Protein AF-A0A2N1MQT7-F1 (afdb_monomer_lite)

pLDDT: mean 73.22, std 22.76, range [28.62, 97.62]

Secondary structure (DSSP, 8-state):
--------TT----S--PPPPGGG-SS---PPP----------------------------------TTTTS-GGGGGG--SSPP-SS-GGGPPPHHHHHHHTPPPPPTTSHHHHHHHHHHHHHHHHHHHHHHHHHHHHHHHTS-HHHHHHHHHHHHHHHHHHHHHHHHHHHHHHHHHH---------------------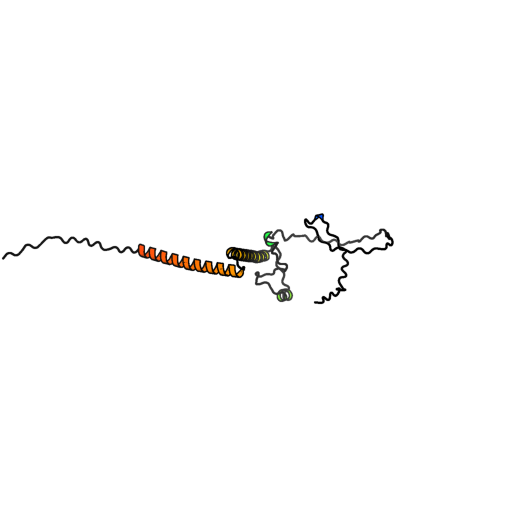-

Structure (mmCIF, N/CA/C/O backbone):
data_AF-A0A2N1MQT7-F1
#
_entry.id   AF-A0A2N1MQT7-F1
#
loop_
_atom_site.group_PDB
_atom_site.id
_atom_site.type_symbol
_atom_site.label_atom_id
_atom_site.label_alt_id
_atom_site.label_comp_id
_atom_site.label_asym_id
_atom_site.label_entity_id
_atom_site.label_seq_id
_atom_site.pdbx_PDB_ins_code
_atom_site.Cartn_x
_atom_site.Cartn_y
_atom_site.Cartn_z
_atom_site.occupancy
_atom_site.B_iso_or_equiv
_atom_site.auth_seq_id
_atom_site.auth_comp_id
_atom_site.auth_asym_id
_atom_site.auth_atom_id
_atom_site.pdbx_PDB_model_num
ATOM 1 N N . ASN A 1 1 ? 43.301 2.356 30.813 1.00 46.00 1 ASN A N 1
ATOM 2 C CA . ASN A 1 1 ? 42.698 2.349 29.460 1.00 46.00 1 ASN A CA 1
ATOM 3 C C . ASN A 1 1 ? 43.605 3.092 28.489 1.00 46.00 1 ASN A C 1
ATOM 5 O O . ASN A 1 1 ? 43.486 4.301 28.357 1.00 46.00 1 ASN A O 1
ATOM 9 N N . GLN A 1 2 ? 44.570 2.394 27.883 1.00 44.47 2 GLN A N 1
ATOM 10 C CA . GLN A 1 2 ? 45.452 2.957 26.850 1.00 44.47 2 GLN A CA 1
ATOM 11 C C . GLN A 1 2 ? 44.746 2.878 25.491 1.00 44.47 2 GLN A C 1
ATOM 13 O O . GLN A 1 2 ? 44.338 1.797 25.076 1.00 44.47 2 GLN A O 1
ATOM 18 N N . GLN A 1 3 ? 44.578 4.020 24.822 1.00 53.75 3 GLN A N 1
ATOM 19 C CA . GLN A 1 3 ? 44.085 4.084 23.446 1.00 53.75 3 GLN A CA 1
ATOM 20 C C . GLN A 1 3 ? 45.274 4.057 22.484 1.00 53.75 3 GLN A C 1
ATOM 22 O O . GLN A 1 3 ? 46.192 4.867 22.601 1.00 53.75 3 GLN A O 1
ATOM 27 N N . PHE A 1 4 ? 45.243 3.134 21.526 1.00 43.34 4 PHE A N 1
ATOM 28 C CA . PHE A 1 4 ? 46.186 3.089 20.414 1.00 43.34 4 PHE A CA 1
ATOM 29 C C . PHE A 1 4 ? 45.520 3.696 19.179 1.00 43.34 4 PHE A C 1
ATOM 31 O O . PHE A 1 4 ? 44.646 3.080 18.575 1.00 43.34 4 PHE A O 1
ATOM 38 N N . THR A 1 5 ? 45.941 4.900 18.794 1.00 57.84 5 THR A N 1
ATOM 39 C CA . THR A 1 5 ? 45.496 5.552 17.556 1.00 57.84 5 THR A CA 1
ATOM 40 C C . THR A 1 5 ? 46.562 5.339 16.492 1.00 57.84 5 THR A C 1
ATOM 42 O O . THR A 1 5 ? 47.605 5.994 16.506 1.00 57.84 5 THR A O 1
ATOM 45 N N . THR A 1 6 ? 46.342 4.401 15.574 1.00 58.66 6 THR A N 1
ATOM 46 C CA . THR A 1 6 ? 47.235 4.221 14.427 1.00 58.66 6 THR A CA 1
ATOM 47 C C . THR A 1 6 ? 46.818 5.154 13.284 1.00 58.66 6 THR A C 1
ATOM 49 O O . THR A 1 6 ? 45.635 5.251 12.955 1.00 58.66 6 THR A O 1
ATOM 52 N N . PRO A 1 7 ? 47.762 5.871 12.648 1.00 55.47 7 PRO A N 1
ATOM 53 C CA . PRO A 1 7 ? 47.446 6.726 11.514 1.00 55.47 7 PRO A CA 1
ATOM 54 C C . PRO A 1 7 ? 47.190 5.878 10.261 1.00 55.47 7 PRO A C 1
ATOM 56 O O . PRO A 1 7 ? 48.040 5.096 9.829 1.00 55.47 7 PRO A O 1
ATOM 59 N N . ILE A 1 8 ? 46.018 6.056 9.650 1.00 57.19 8 ILE A N 1
ATOM 60 C CA . ILE A 1 8 ? 45.632 5.419 8.386 1.00 57.19 8 ILE A CA 1
ATOM 61 C C . ILE A 1 8 ? 46.490 6.013 7.258 1.00 57.19 8 ILE A C 1
ATOM 63 O O . ILE A 1 8 ? 46.271 7.133 6.801 1.00 57.19 8 ILE A O 1
ATOM 67 N N . LYS A 1 9 ? 47.497 5.260 6.799 1.00 62.19 9 LYS A N 1
ATOM 68 C CA . LYS A 1 9 ? 48.526 5.724 5.844 1.00 62.19 9 LYS A CA 1
ATOM 69 C C . LYS A 1 9 ? 48.077 5.851 4.374 1.00 62.19 9 LYS A C 1
ATOM 71 O O . LYS A 1 9 ? 48.925 6.062 3.514 1.00 62.19 9 LYS A O 1
ATOM 76 N N . HIS A 1 10 ? 46.790 5.716 4.048 1.00 58.41 10 HIS A N 1
ATOM 77 C CA . HIS A 1 10 ? 46.350 5.549 2.650 1.00 58.41 10 HIS A CA 1
ATOM 78 C C . HIS A 1 10 ? 45.209 6.461 2.169 1.00 58.41 10 HIS A C 1
ATOM 80 O O . HIS A 1 10 ? 44.768 6.321 1.032 1.00 58.41 10 HIS A O 1
ATOM 86 N N . LEU A 1 11 ? 44.803 7.484 2.926 1.00 56.03 11 LEU A N 1
ATOM 87 C CA . LEU A 1 11 ? 43.912 8.528 2.398 1.00 56.03 11 LEU A CA 1
ATOM 88 C C . LEU A 1 11 ? 44.718 9.672 1.765 1.00 56.03 11 LEU A C 1
ATOM 90 O O . LEU A 1 11 ? 44.794 10.780 2.288 1.00 56.03 11 LEU A O 1
ATOM 94 N N . ARG A 1 12 ? 45.326 9.422 0.599 1.00 55.69 12 ARG A N 1
ATOM 95 C CA . ARG A 1 12 ? 45.817 10.503 -0.275 1.00 55.69 12 ARG A CA 1
ATOM 96 C C . ARG A 1 12 ? 44.663 11.027 -1.129 1.00 55.69 12 ARG A C 1
ATOM 98 O O . ARG A 1 12 ? 44.599 10.775 -2.329 1.00 55.69 12 ARG A O 1
ATOM 105 N N . TYR A 1 13 ? 43.744 11.766 -0.515 1.00 54.59 13 TYR A N 1
ATOM 106 C CA . TYR A 1 13 ? 42.728 12.492 -1.272 1.00 54.59 13 TYR A CA 1
ATOM 107 C C . TYR A 1 13 ? 43.366 13.759 -1.863 1.00 54.59 13 TYR A C 1
ATOM 109 O O . TYR A 1 13 ? 43.724 14.682 -1.140 1.00 54.59 13 TYR A O 1
ATOM 117 N N . LYS A 1 14 ? 43.550 13.805 -3.190 1.00 61.12 14 LYS A N 1
ATOM 118 C CA . LYS A 1 14 ? 44.131 14.963 -3.907 1.00 61.12 14 LYS A CA 1
ATOM 119 C C . LYS A 1 14 ? 43.147 16.127 -4.117 1.00 61.12 14 LYS A C 1
ATOM 121 O O . LYS A 1 14 ? 43.447 17.056 -4.865 1.00 61.12 14 LYS A O 1
ATOM 126 N N . LYS A 1 15 ? 41.970 16.105 -3.489 1.00 68.06 15 LYS A N 1
ATOM 127 C CA . LYS A 1 15 ? 41.013 17.213 -3.578 1.00 68.06 15 LYS A CA 1
ATOM 128 C C . LYS A 1 15 ? 41.382 18.255 -2.529 1.00 68.06 15 LYS A C 1
ATOM 130 O O . LYS A 1 15 ? 41.368 17.962 -1.337 1.00 68.06 15 LYS A O 1
ATOM 135 N N . LYS A 1 16 ? 41.721 19.467 -2.972 1.00 64.44 16 LYS A N 1
ATOM 136 C CA . LYS A 1 16 ? 41.908 20.606 -2.066 1.00 64.44 16 LYS A CA 1
ATOM 137 C C . LYS A 1 16 ? 40.584 20.836 -1.335 1.00 64.44 16 LYS A C 1
ATOM 139 O O . LYS A 1 16 ? 39.546 20.959 -1.983 1.00 64.44 16 LYS A O 1
ATOM 144 N N . PHE A 1 17 ? 40.613 20.837 -0.005 1.00 59.44 17 PHE A N 1
ATOM 145 C CA . PHE A 1 17 ? 39.448 21.187 0.800 1.00 59.44 17 PHE A CA 1
ATOM 146 C C . PHE A 1 17 ? 39.097 22.648 0.501 1.00 59.44 17 PHE A C 1
ATOM 148 O O . PHE A 1 17 ? 39.868 23.553 0.813 1.00 59.44 17 PHE A O 1
ATOM 155 N N . ILE A 1 18 ? 37.969 22.874 -0.169 1.00 66.44 18 ILE A N 1
ATOM 156 C CA . ILE A 1 18 ? 37.440 24.218 -0.391 1.00 66.44 18 ILE A CA 1
ATOM 157 C C . ILE A 1 18 ? 36.667 24.567 0.872 1.00 66.44 18 ILE A C 1
ATOM 159 O O . ILE A 1 18 ? 35.701 23.882 1.207 1.00 66.44 18 ILE A O 1
ATOM 163 N N . LYS A 1 19 ? 37.116 25.600 1.592 1.00 61.44 19 LYS A N 1
ATOM 164 C CA . LYS A 1 19 ? 36.414 26.078 2.783 1.00 61.44 19 LYS A CA 1
ATOM 165 C C . LYS A 1 19 ? 35.005 26.517 2.357 1.00 61.44 19 LYS A C 1
ATOM 167 O O . LYS A 1 19 ? 34.902 27.368 1.471 1.00 61.44 19 LYS A O 1
ATOM 172 N N . PRO A 1 20 ? 33.939 25.945 2.939 1.00 62.69 20 PRO A N 1
ATOM 173 C CA . PRO A 1 20 ? 32.589 26.375 2.617 1.00 62.69 20 PRO A CA 1
ATOM 174 C C . PRO A 1 20 ? 32.422 27.860 2.957 1.00 62.69 20 PRO A C 1
ATOM 176 O O . PRO A 1 20 ? 32.909 28.328 3.987 1.00 62.69 20 PRO A O 1
ATOM 179 N N . SER A 1 21 ? 31.762 28.606 2.069 1.00 63.69 21 SER A N 1
ATOM 180 C CA . SER A 1 21 ? 31.415 30.005 2.321 1.00 63.69 21 SER A CA 1
ATOM 181 C C . SER A 1 21 ? 30.363 30.070 3.429 1.00 63.69 21 SER A C 1
ATOM 183 O O . SER A 1 21 ? 29.328 29.411 3.334 1.00 63.69 21 SER A O 1
ATOM 185 N N . ASN A 1 22 ? 30.608 30.888 4.457 1.00 63.00 22 ASN A N 1
ATOM 186 C CA . ASN A 1 22 ? 29.674 31.101 5.570 1.00 63.00 22 ASN A CA 1
ATOM 187 C C . ASN A 1 22 ? 28.319 31.682 5.124 1.00 63.00 22 ASN A C 1
ATOM 189 O O . ASN A 1 22 ? 27.377 31.659 5.902 1.00 63.00 22 ASN A O 1
ATOM 193 N N . GLY A 1 23 ? 28.195 32.175 3.885 1.00 66.94 23 GLY A N 1
ATOM 194 C CA . GLY A 1 23 ? 26.941 32.735 3.370 1.00 66.94 23 GLY A CA 1
ATOM 195 C C . GLY A 1 23 ? 25.798 31.725 3.202 1.00 66.94 23 GLY A C 1
ATOM 196 O O . GLY A 1 23 ? 24.668 32.144 2.987 1.00 66.94 23 GLY A O 1
ATOM 197 N N . TYR A 1 24 ? 26.072 30.420 3.302 1.00 64.62 24 TYR A N 1
ATOM 198 C CA . TYR A 1 24 ? 25.074 29.356 3.117 1.00 64.62 24 TYR A CA 1
ATOM 199 C C . TYR A 1 24 ? 24.604 28.693 4.420 1.00 64.62 24 TYR A C 1
ATOM 201 O O . TYR A 1 24 ? 23.773 27.789 4.365 1.00 64.62 24 TYR A O 1
ATOM 209 N N . TYR A 1 25 ? 25.117 29.109 5.584 1.00 66.19 25 TYR A N 1
ATOM 210 C CA . TYR A 1 25 ? 24.804 28.472 6.866 1.00 66.19 25 TYR A CA 1
ATOM 211 C C . TYR A 1 25 ? 24.462 29.510 7.937 1.00 66.19 25 TYR A C 1
ATOM 213 O O . TYR A 1 25 ? 25.163 30.502 8.108 1.00 66.19 25 TYR A O 1
ATOM 221 N N . THR A 1 26 ? 23.399 29.252 8.696 1.00 72.31 26 THR A N 1
ATOM 222 C CA . THR A 1 26 ? 22.944 30.069 9.837 1.00 72.31 26 THR A CA 1
ATOM 223 C C . THR A 1 26 ? 23.569 29.663 11.173 1.00 72.31 26 THR A C 1
ATOM 225 O O . THR A 1 26 ? 23.318 30.309 12.186 1.00 72.31 26 THR A O 1
ATOM 228 N N . PHE A 1 27 ? 24.391 28.613 11.199 1.00 67.94 27 PHE A N 1
ATOM 229 C CA . PHE A 1 27 ? 25.101 28.149 12.390 1.00 67.94 27 PHE A CA 1
ATOM 230 C C . PHE A 1 27 ? 26.618 28.281 12.213 1.00 67.94 27 PHE A C 1
ATOM 232 O O . PHE A 1 27 ? 27.151 28.163 11.109 1.00 67.94 27 PHE A O 1
ATOM 239 N N . LEU A 1 28 ? 27.326 28.522 13.318 1.00 65.81 28 LEU A N 1
ATOM 240 C CA . LEU A 1 28 ? 28.785 28.608 13.326 1.00 65.81 28 LEU A CA 1
ATOM 241 C C . LEU A 1 28 ? 29.382 27.212 13.126 1.00 65.81 28 LEU A C 1
ATOM 243 O O . LEU A 1 28 ? 29.066 26.289 13.872 1.00 65.81 28 LEU A O 1
ATOM 247 N N . ILE A 1 29 ? 30.262 27.058 12.136 1.00 59.75 29 ILE A N 1
ATOM 248 C CA . ILE A 1 29 ? 31.008 25.813 11.925 1.00 59.75 29 ILE A CA 1
ATOM 249 C C . ILE A 1 29 ? 32.173 25.787 12.931 1.00 59.75 29 ILE A C 1
ATOM 251 O O . ILE A 1 29 ? 33.054 26.648 12.839 1.00 59.75 29 ILE A O 1
ATOM 255 N N . PRO A 1 30 ? 32.217 24.833 13.879 1.00 52.56 30 PRO A N 1
ATOM 256 C CA . PRO A 1 30 ? 33.319 24.732 14.826 1.00 52.56 30 PRO A CA 1
ATOM 257 C C . PRO A 1 30 ? 34.543 24.141 14.116 1.00 52.56 30 PRO A C 1
ATOM 259 O O . PRO A 1 30 ? 34.541 22.984 13.697 1.00 52.56 30 PRO A O 1
ATOM 262 N N . PHE A 1 31 ? 35.598 24.941 13.956 1.00 60.56 31 PHE A N 1
ATOM 263 C CA . PHE A 1 31 ? 36.892 24.463 13.468 1.00 60.56 31 PHE A CA 1
ATOM 264 C C . PHE A 1 31 ? 37.800 24.112 14.656 1.00 60.56 31 PHE A C 1
ATOM 266 O O . PHE A 1 31 ? 37.839 24.877 15.620 1.00 60.56 31 PHE A O 1
ATOM 273 N N . PRO A 1 32 ? 38.561 23.004 14.604 1.00 48.53 32 PRO A N 1
ATOM 274 C CA . PRO A 1 32 ? 39.596 22.742 15.595 1.00 48.53 32 PRO A CA 1
ATOM 275 C C . PRO A 1 32 ? 40.744 23.748 15.425 1.00 48.53 32 PRO A C 1
ATOM 277 O O . PRO A 1 32 ? 41.233 23.959 14.313 1.00 48.53 32 PRO A O 1
ATOM 280 N N . GLU A 1 33 ? 41.168 24.374 16.524 1.00 43.06 33 GLU A N 1
ATOM 281 C CA . GLU A 1 33 ? 42.276 25.334 16.553 1.00 43.06 33 GLU A CA 1
ATOM 282 C C . GLU A 1 33 ? 43.565 24.712 15.995 1.00 43.06 33 GLU A C 1
ATOM 284 O O . GLU A 1 33 ? 44.132 23.765 16.547 1.00 43.06 33 GLU A O 1
ATOM 289 N N . THR A 1 34 ? 44.059 25.256 14.885 1.00 45.50 34 THR A N 1
ATOM 290 C CA . THR A 1 34 ? 45.353 24.878 14.319 1.00 45.50 34 THR A CA 1
ATOM 291 C C . THR A 1 34 ? 46.463 25.627 15.045 1.00 45.50 34 THR A C 1
ATOM 293 O O . THR A 1 34 ? 46.594 26.841 14.895 1.00 45.50 34 THR A O 1
ATOM 296 N N . LYS A 1 35 ? 47.289 24.902 15.806 1.00 41.09 35 LYS A N 1
ATOM 297 C CA . LYS A 1 35 ? 48.541 25.428 16.365 1.00 41.09 35 LYS A CA 1
ATOM 298 C C . LYS A 1 35 ? 49.487 25.837 15.232 1.00 41.09 35 LYS A C 1
ATOM 300 O O . LYS A 1 35 ? 49.911 25.008 14.430 1.00 41.09 35 LYS A O 1
ATOM 305 N N . THR A 1 36 ? 49.798 27.125 15.194 1.00 36.44 36 THR A N 1
ATOM 306 C CA . THR A 1 36 ? 50.729 27.787 14.279 1.00 36.44 36 THR A CA 1
ATOM 307 C C . THR A 1 36 ? 52.150 27.242 14.442 1.00 36.44 36 THR A C 1
ATOM 309 O O . THR A 1 36 ? 52.707 27.298 15.536 1.00 36.44 36 THR A O 1
ATOM 312 N N . VAL A 1 37 ? 52.768 26.778 13.353 1.00 32.75 37 VAL A N 1
ATOM 313 C CA . VAL A 1 37 ? 54.230 26.643 13.235 1.00 32.75 37 VAL A CA 1
ATOM 314 C C . VAL A 1 37 ? 54.657 27.316 11.931 1.00 32.75 37 VAL A C 1
ATOM 316 O O . VAL A 1 37 ? 54.030 27.129 10.891 1.00 32.75 37 VAL A O 1
ATOM 319 N N . SER A 1 38 ? 55.678 28.164 12.035 1.00 35.28 38 SER A N 1
ATOM 320 C CA . SER A 1 38 ? 56.129 29.122 11.023 1.00 35.28 38 SER A CA 1
ATOM 321 C C . SER A 1 38 ? 57.236 28.575 10.102 1.00 35.28 38 SER A C 1
ATOM 323 O O . SER A 1 38 ? 58.117 27.861 10.574 1.00 35.28 38 SER A O 1
ATOM 325 N N . ALA A 1 39 ? 57.210 29.069 8.850 1.00 32.78 39 ALA A N 1
ATOM 326 C CA . ALA A 1 39 ? 58.303 29.273 7.872 1.00 32.78 39 ALA A CA 1
ATOM 327 C C . ALA A 1 39 ? 58.847 28.077 7.040 1.00 32.78 39 ALA A C 1
ATOM 329 O O . ALA A 1 39 ? 58.699 26.931 7.458 1.00 32.78 39 ALA A O 1
ATOM 330 N N . PRO A 1 40 ? 59.544 28.315 5.892 1.00 39.50 40 PRO A N 1
ATOM 331 C CA . PRO A 1 40 ? 59.769 29.567 5.144 1.00 39.50 40 PRO A CA 1
ATOM 332 C C . PRO A 1 40 ? 59.285 29.545 3.668 1.00 39.50 40 PRO A C 1
ATOM 334 O O . PRO A 1 40 ? 58.908 28.519 3.108 1.00 39.50 40 PRO A O 1
ATOM 337 N N . ALA A 1 41 ? 59.310 30.732 3.056 1.00 40.38 41 ALA A N 1
ATOM 338 C CA . ALA A 1 41 ? 59.006 31.040 1.657 1.00 40.38 41 ALA A CA 1
ATOM 339 C C . ALA A 1 41 ? 59.973 30.393 0.645 1.00 40.38 41 ALA A C 1
ATOM 341 O O . ALA A 1 41 ? 61.142 30.247 0.977 1.00 40.38 41 ALA A O 1
ATOM 342 N N . ILE A 1 42 ? 59.508 30.125 -0.590 1.00 34.38 42 ILE A N 1
ATOM 343 C CA . ILE A 1 42 ? 60.282 30.192 -1.852 1.00 34.38 42 ILE A CA 1
ATOM 344 C C . ILE A 1 42 ? 59.322 30.310 -3.062 1.00 34.38 42 ILE A C 1
ATOM 346 O O . ILE A 1 42 ? 58.421 29.496 -3.239 1.00 34.38 42 ILE A O 1
ATOM 350 N N . ALA A 1 43 ? 59.585 31.368 -3.836 1.00 34.31 43 ALA A N 1
ATOM 351 C CA . ALA A 1 43 ? 59.391 31.667 -5.262 1.00 34.31 43 ALA A CA 1
ATOM 352 C C . ALA A 1 43 ? 58.165 31.170 -6.059 1.00 34.31 43 ALA A C 1
ATOM 354 O O . ALA A 1 43 ? 57.919 29.984 -6.261 1.00 34.31 43 ALA A O 1
ATOM 355 N N . GLU A 1 44 ? 57.507 32.160 -6.662 1.00 41.41 44 GLU A N 1
ATOM 356 C CA . GLU A 1 44 ? 56.582 32.069 -7.787 1.00 41.41 44 GLU A CA 1
ATOM 357 C C . GLU A 1 44 ? 57.288 31.540 -9.048 1.00 41.41 44 GLU A C 1
ATOM 359 O O . GLU A 1 44 ? 58.426 31.903 -9.348 1.00 41.41 44 GLU A O 1
ATOM 364 N N . THR A 1 45 ? 56.603 30.714 -9.840 1.00 32.31 45 THR A N 1
ATOM 365 C CA . THR A 1 45 ? 56.995 30.466 -11.233 1.00 32.31 45 THR A CA 1
ATOM 366 C C . THR A 1 45 ? 55.766 30.584 -12.119 1.00 32.31 45 THR A C 1
ATOM 368 O O . THR A 1 45 ? 54.835 29.782 -12.060 1.00 32.31 45 THR A O 1
ATOM 371 N N . ILE A 1 46 ? 55.780 31.647 -12.915 1.00 38.84 46 ILE A N 1
ATOM 372 C CA . ILE A 1 46 ? 54.887 31.925 -14.033 1.00 38.84 46 ILE A CA 1
ATOM 373 C C . ILE A 1 46 ? 55.169 30.894 -15.131 1.00 38.84 46 ILE A C 1
ATOM 375 O O . ILE A 1 46 ? 56.324 30.735 -15.514 1.00 38.84 46 ILE A O 1
ATOM 379 N N . CYS A 1 47 ? 54.132 30.273 -15.697 1.00 28.62 47 CYS A N 1
ATOM 380 C CA . CYS A 1 47 ? 54.209 29.697 -17.042 1.00 28.62 47 CYS A CA 1
ATOM 381 C C . CYS A 1 47 ? 52.951 30.049 -17.844 1.00 28.62 47 CYS A C 1
ATOM 383 O O . CYS A 1 47 ? 51.832 29.679 -17.494 1.00 28.62 47 CYS A O 1
ATOM 385 N N . ASN A 1 48 ? 53.198 30.800 -18.917 1.00 33.53 48 ASN A N 1
ATOM 386 C CA . ASN A 1 48 ? 52.267 31.273 -19.931 1.00 33.53 48 ASN A CA 1
ATOM 387 C C . ASN A 1 48 ? 51.687 30.140 -20.802 1.00 33.53 48 ASN A C 1
ATOM 389 O O . ASN A 1 48 ? 52.387 29.205 -21.174 1.00 33.53 48 ASN A O 1
ATOM 393 N N . ILE A 1 49 ? 50.402 30.304 -21.134 1.00 37.53 49 ILE A N 1
ATOM 394 C CA . ILE A 1 49 ? 49.750 30.236 -22.460 1.00 37.53 49 ILE A CA 1
ATOM 395 C C . ILE A 1 49 ? 50.486 29.443 -23.564 1.00 37.53 49 ILE A C 1
ATOM 397 O O . ILE A 1 49 ? 51.543 29.872 -24.013 1.00 37.53 49 ILE A O 1
ATOM 401 N N . SER A 1 50 ? 49.844 28.397 -24.114 1.00 34.09 50 SER A N 1
ATOM 402 C CA . SER A 1 50 ? 49.415 28.333 -25.535 1.00 34.09 50 SER A CA 1
ATOM 403 C C . SER A 1 50 ? 48.988 26.922 -25.996 1.00 34.09 50 SER A C 1
ATOM 405 O O . SER A 1 50 ? 49.753 25.977 -25.844 1.00 34.09 50 SER A O 1
ATOM 407 N N . SER A 1 51 ? 47.825 26.866 -26.680 1.00 38.28 51 SER A N 1
ATOM 408 C CA . SER A 1 51 ? 47.411 25.993 -27.817 1.00 38.28 51 SER A CA 1
ATOM 409 C C . SER A 1 51 ? 47.420 24.455 -27.636 1.00 38.28 51 SER A C 1
ATOM 411 O O . SER A 1 51 ? 48.365 23.891 -27.114 1.00 38.28 51 SER A O 1
ATOM 413 N N . VAL A 1 52 ? 46.424 23.673 -28.075 1.00 34.09 52 VAL A N 1
ATOM 414 C CA . VAL A 1 52 ? 45.925 23.519 -29.457 1.00 34.09 52 VAL A CA 1
ATOM 415 C C . VAL A 1 52 ? 44.487 22.958 -29.457 1.00 34.09 52 VAL A C 1
ATOM 417 O O . VAL A 1 52 ? 44.108 22.144 -28.620 1.00 34.09 52 VAL A O 1
ATOM 420 N N . THR A 1 53 ? 43.718 23.423 -30.437 1.00 32.91 53 THR A N 1
ATOM 421 C CA . THR A 1 53 ? 42.357 23.071 -30.863 1.00 32.91 53 THR A CA 1
ATOM 422 C C . THR A 1 53 ? 42.107 21.579 -31.124 1.00 32.91 53 THR A C 1
ATOM 424 O O . THR A 1 53 ? 42.852 20.928 -31.853 1.00 32.91 53 THR A O 1
ATOM 427 N N . SER A 1 54 ? 40.978 21.059 -30.634 1.00 34.69 54 SER A N 1
ATOM 428 C CA . SER A 1 54 ? 40.418 19.761 -31.030 1.00 34.69 54 SER A CA 1
ATOM 429 C C . SER A 1 54 ? 39.470 19.928 -32.223 1.00 34.69 54 SER A C 1
ATOM 431 O O . SER A 1 54 ? 38.421 20.560 -32.120 1.00 34.69 54 SER A O 1
ATOM 433 N N . ILE A 1 55 ? 39.837 19.336 -33.361 1.00 40.72 55 ILE A N 1
ATOM 434 C CA . ILE A 1 55 ? 38.943 19.103 -34.501 1.00 40.72 55 ILE A CA 1
ATOM 435 C C . ILE A 1 55 ? 38.071 17.892 -34.154 1.00 40.72 55 ILE A C 1
ATOM 437 O O . ILE A 1 55 ? 38.596 16.813 -33.894 1.00 40.72 55 ILE A O 1
ATOM 441 N N . SER A 1 56 ? 36.749 18.059 -34.171 1.00 38.62 56 SER A N 1
ATOM 442 C CA . SER A 1 56 ? 35.787 16.956 -34.090 1.00 38.62 56 SER A CA 1
ATOM 443 C C . SER A 1 56 ? 34.835 17.050 -35.277 1.00 38.62 56 SER A C 1
ATOM 445 O O . SER A 1 56 ? 33.767 17.650 -35.186 1.00 38.62 56 SER A O 1
ATOM 447 N N . ASN A 1 57 ? 35.246 16.462 -36.403 1.00 44.53 57 ASN A N 1
ATOM 448 C CA . ASN A 1 57 ? 34.346 16.146 -37.506 1.00 44.53 57 ASN A CA 1
ATOM 449 C C . ASN A 1 57 ? 33.690 14.799 -37.216 1.00 44.53 57 ASN A C 1
ATOM 451 O O . ASN A 1 57 ? 34.331 13.752 -37.267 1.00 44.53 57 ASN A O 1
ATOM 455 N N . GLY A 1 58 ? 32.400 14.854 -36.926 1.00 38.94 58 GLY A N 1
ATOM 456 C CA . GLY A 1 58 ? 31.546 13.697 -36.736 1.00 38.94 58 GLY A CA 1
ATOM 457 C C . GLY A 1 58 ? 30.189 14.198 -36.293 1.00 38.94 58 GLY A C 1
ATOM 458 O O . GLY A 1 58 ? 29.958 14.355 -35.100 1.00 38.94 58 GLY A O 1
ATOM 459 N N . ASN A 1 59 ? 29.329 14.517 -37.260 1.00 50.47 59 ASN A N 1
ATOM 460 C CA . ASN A 1 59 ? 27.928 14.831 -37.007 1.00 50.47 59 ASN A CA 1
ATOM 461 C C . ASN A 1 59 ? 27.334 13.758 -36.082 1.00 50.47 59 ASN A C 1
ATOM 463 O O . ASN A 1 59 ? 27.282 12.595 -36.493 1.00 50.47 59 ASN A O 1
ATOM 467 N N . PRO A 1 60 ? 26.834 14.095 -34.883 1.00 44.47 60 PRO A N 1
ATOM 468 C CA . PRO A 1 60 ? 25.837 13.244 -34.282 1.00 44.47 60 PRO A CA 1
ATOM 469 C C . PRO A 1 60 ? 24.576 13.444 -35.119 1.00 44.47 60 PRO A C 1
ATOM 471 O O . PRO A 1 60 ? 24.034 14.547 -35.209 1.00 44.47 60 PRO A O 1
ATOM 474 N N . ILE A 1 61 ? 24.120 12.371 -35.761 1.00 42.31 61 ILE A N 1
ATOM 475 C CA . ILE A 1 61 ? 22.710 12.244 -36.119 1.00 42.31 61 ILE A CA 1
ATOM 476 C C . ILE A 1 61 ? 21.952 12.635 -34.854 1.00 42.31 61 ILE A C 1
ATOM 478 O O . ILE A 1 61 ? 22.134 12.009 -33.810 1.00 42.31 61 ILE A O 1
ATOM 482 N N . SER A 1 62 ? 21.199 13.730 -34.941 1.00 44.22 62 SER A N 1
ATOM 483 C CA . SER A 1 62 ? 20.283 14.171 -33.902 1.00 44.22 62 SER A CA 1
ATOM 484 C C . SER A 1 62 ? 19.454 12.957 -33.494 1.00 44.22 62 SER A C 1
ATOM 486 O O . SER A 1 62 ? 18.603 12.496 -34.255 1.00 44.22 62 SER A O 1
ATOM 488 N N . SER A 1 63 ? 19.746 12.385 -32.322 1.00 46.22 63 SER A N 1
ATOM 489 C CA . SER A 1 63 ? 18.797 11.495 -31.681 1.00 46.22 63 SER A CA 1
ATOM 490 C C . SER A 1 63 ? 17.605 12.385 -31.392 1.00 46.22 63 SER A C 1
ATOM 492 O O . SER A 1 63 ? 17.697 13.277 -30.543 1.00 46.22 63 SER A O 1
ATOM 494 N N . VAL A 1 64 ? 16.538 12.208 -32.164 1.00 39.56 64 VAL A N 1
ATOM 495 C CA . VAL A 1 64 ? 15.236 12.793 -31.878 1.00 39.56 64 VAL A CA 1
ATOM 496 C C . VAL A 1 64 ? 14.961 12.464 -30.419 1.00 39.56 64 VAL A C 1
ATOM 498 O O . VAL A 1 64 ? 14.743 11.309 -30.063 1.00 39.56 64 VAL A O 1
ATOM 501 N N . ASN A 1 65 ? 15.092 13.468 -29.558 1.00 45.94 65 ASN A N 1
ATOM 502 C CA . ASN A 1 65 ? 14.764 13.344 -28.157 1.00 45.94 65 ASN A CA 1
ATOM 503 C C . ASN A 1 65 ? 13.237 13.332 -28.091 1.00 45.94 65 ASN A C 1
ATOM 505 O O . ASN A 1 65 ? 12.604 14.361 -27.863 1.00 45.94 65 ASN A O 1
ATOM 509 N N . THR A 1 66 ? 12.633 12.181 -28.392 1.00 47.91 66 THR A N 1
ATOM 510 C CA . THR A 1 66 ? 11.273 11.896 -27.956 1.00 47.91 66 THR A CA 1
ATOM 511 C C . THR A 1 66 ? 11.358 11.836 -26.442 1.00 47.91 66 THR A C 1
ATOM 513 O O . THR A 1 66 ? 11.789 10.834 -25.868 1.00 47.91 66 THR A O 1
ATOM 516 N N . ASN A 1 67 ? 11.026 12.947 -25.790 1.00 56.16 67 ASN A N 1
ATOM 517 C CA . ASN A 1 67 ? 10.816 12.989 -24.356 1.00 56.16 67 ASN A CA 1
ATOM 518 C C . ASN A 1 67 ? 9.632 12.054 -24.051 1.00 56.16 67 ASN A C 1
ATOM 520 O O . ASN A 1 67 ? 8.498 12.498 -23.931 1.00 56.16 67 ASN A O 1
ATOM 524 N N . ASN A 1 68 ? 9.891 10.748 -23.919 1.00 61.91 68 ASN A N 1
ATOM 525 C CA . ASN A 1 68 ? 8.896 9.697 -23.633 1.00 61.91 68 ASN A CA 1
ATOM 526 C C . ASN A 1 68 ? 8.190 9.891 -22.271 1.00 61.91 68 ASN A C 1
ATOM 528 O O . ASN A 1 68 ? 7.361 9.086 -21.861 1.00 61.91 68 ASN A O 1
ATOM 532 N N . TRP A 1 69 ? 8.555 10.959 -21.564 1.00 70.06 69 TRP A N 1
ATOM 533 C CA . TRP A 1 69 ? 8.028 11.414 -20.291 1.00 70.06 69 TRP A CA 1
ATOM 534 C C . TRP A 1 69 ? 6.721 12.194 -20.417 1.00 70.06 69 TRP A C 1
ATOM 536 O O . TRP A 1 69 ? 6.031 12.332 -19.417 1.00 70.06 69 TRP A O 1
ATOM 546 N N . GLU A 1 70 ? 6.354 12.668 -21.612 1.00 77.38 70 GLU A N 1
ATOM 547 C CA . GLU A 1 70 ? 5.104 13.420 -21.816 1.00 77.38 70 GLU A CA 1
ATOM 548 C C . GLU A 1 70 ? 3.858 12.595 -21.444 1.00 77.38 70 GLU A C 1
ATOM 550 O O . GLU A 1 70 ? 2.865 13.137 -20.972 1.00 77.38 70 GLU A O 1
ATOM 555 N N . ASN A 1 71 ? 3.948 11.266 -21.554 1.00 80.75 71 ASN A N 1
ATOM 556 C CA . ASN A 1 71 ? 2.865 10.339 -21.218 1.00 80.75 71 ASN A CA 1
ATOM 557 C C . ASN A 1 71 ? 2.936 9.800 -19.777 1.00 80.75 71 ASN A C 1
ATOM 559 O O . ASN A 1 71 ? 2.129 8.948 -19.405 1.00 80.75 71 ASN A O 1
ATOM 563 N N . VAL A 1 72 ? 3.913 10.229 -18.967 1.00 86.38 72 VAL A N 1
ATOM 564 C CA . VAL A 1 72 ? 4.104 9.729 -17.598 1.00 86.38 72 VAL A CA 1
ATOM 565 C C . VAL A 1 72 ? 3.473 10.700 -16.600 1.00 86.38 72 VAL A C 1
ATOM 567 O O . VAL A 1 72 ? 3.925 11.838 -16.496 1.00 86.38 72 VAL A O 1
ATOM 570 N N . PRO A 1 73 ? 2.479 10.265 -15.806 1.00 89.75 73 PRO A N 1
ATOM 571 C CA . PRO A 1 73 ? 1.916 11.100 -14.754 1.00 89.75 73 PRO A CA 1
ATOM 572 C C . PRO A 1 73 ? 2.971 11.555 -13.734 1.00 89.75 73 PRO A C 1
ATOM 574 O O . PRO A 1 73 ? 3.752 10.748 -13.227 1.00 89.75 73 PRO A O 1
ATOM 577 N N . GLU A 1 74 ? 2.953 12.842 -13.376 1.00 89.94 74 GLU A N 1
ATOM 578 C CA . GLU A 1 74 ? 3.971 13.464 -12.510 1.00 89.94 74 GLU A CA 1
ATOM 579 C C . GLU A 1 74 ? 4.110 12.781 -11.145 1.00 89.94 74 GLU A C 1
ATOM 581 O O . GLU A 1 74 ? 5.211 12.605 -10.627 1.00 89.94 74 GLU A O 1
ATOM 586 N N . HIS A 1 75 ? 2.989 12.337 -10.577 1.00 88.88 75 HIS A N 1
ATOM 587 C CA . HIS A 1 75 ? 2.942 11.687 -9.270 1.00 88.88 75 HIS A CA 1
ATOM 588 C C . HIS A 1 75 ? 3.598 10.297 -9.250 1.00 88.88 75 HIS A C 1
ATOM 590 O O . HIS A 1 75 ? 3.881 9.777 -8.171 1.00 88.88 75 HIS A O 1
ATOM 596 N N . TYR A 1 76 ? 3.878 9.698 -10.411 1.00 89.94 76 TYR A N 1
ATOM 597 C CA . TYR A 1 76 ? 4.629 8.445 -10.502 1.00 89.94 76 TYR A CA 1
ATOM 598 C C . TYR A 1 76 ? 6.138 8.656 -10.534 1.00 89.94 76 TYR A C 1
ATOM 600 O O . TYR A 1 76 ? 6.864 7.766 -10.097 1.00 89.94 76 TYR A O 1
ATOM 608 N N . ILE A 1 77 ? 6.613 9.820 -10.988 1.00 89.19 77 ILE A N 1
ATOM 609 C CA . ILE A 1 77 ? 8.042 10.122 -11.171 1.00 89.19 77 ILE A CA 1
ATOM 610 C C . ILE A 1 77 ? 8.885 9.811 -9.921 1.00 89.19 77 ILE A C 1
ATOM 612 O O . ILE A 1 77 ? 9.921 9.159 -10.071 1.00 89.19 77 ILE A O 1
ATOM 616 N N . PRO A 1 78 ? 8.466 10.182 -8.692 1.00 91.44 78 PRO A N 1
ATOM 617 C CA . PRO A 1 78 ? 9.254 9.903 -7.490 1.00 91.44 78 PRO A CA 1
ATOM 618 C C . PRO A 1 78 ? 9.405 8.409 -7.173 1.00 91.44 78 PRO A C 1
ATOM 620 O O . PRO A 1 78 ? 10.330 8.029 -6.461 1.00 91.44 78 PRO A O 1
ATOM 623 N N . LEU A 1 79 ? 8.492 7.570 -7.672 1.00 92.25 79 LEU A N 1
ATOM 624 C CA . LEU A 1 79 ? 8.403 6.144 -7.350 1.00 92.25 79 LEU A CA 1
ATOM 625 C C . LEU A 1 79 ? 8.871 5.237 -8.492 1.00 92.25 79 LEU A C 1
ATOM 627 O O . LEU A 1 79 ? 8.714 4.018 -8.404 1.00 92.25 79 LEU A O 1
ATOM 631 N N . ILE A 1 80 ? 9.433 5.801 -9.565 1.00 91.50 80 ILE A N 1
ATOM 632 C CA . ILE A 1 80 ? 9.930 5.009 -10.691 1.00 91.50 80 ILE A CA 1
ATOM 633 C C . ILE A 1 80 ? 11.064 4.091 -10.214 1.00 91.50 80 ILE A C 1
ATOM 635 O O . ILE A 1 80 ? 12.061 4.573 -9.665 1.00 91.50 80 ILE A O 1
ATOM 639 N N . PRO A 1 81 ? 10.955 2.770 -10.444 1.00 89.00 81 PRO A N 1
ATOM 640 C CA . PRO A 1 81 ? 12.021 1.838 -10.118 1.00 89.00 81 PRO A CA 1
ATOM 641 C C . PRO A 1 81 ? 13.323 2.175 -10.843 1.00 89.00 81 PRO A C 1
ATOM 643 O O . PRO A 1 81 ? 13.336 2.509 -12.025 1.00 89.00 81 PRO A O 1
ATOM 646 N N . GLN A 1 82 ? 14.447 1.992 -10.152 1.00 87.88 82 GLN A N 1
ATOM 647 C CA . GLN A 1 82 ? 15.777 2.115 -10.761 1.00 87.88 82 GLN A CA 1
ATOM 648 C C . GLN A 1 82 ? 16.056 0.994 -11.776 1.00 87.88 82 GLN A C 1
ATOM 650 O O . GLN A 1 82 ? 16.873 1.151 -12.682 1.00 87.88 82 GLN A O 1
ATOM 655 N N . SER A 1 83 ? 15.401 -0.157 -11.611 1.00 88.38 83 SER A N 1
ATOM 656 C CA . SER A 1 83 ? 15.489 -1.288 -12.530 1.00 88.38 83 SER A CA 1
ATOM 657 C C . SER A 1 83 ? 14.434 -1.194 -13.624 1.00 88.38 83 SER A C 1
ATOM 659 O O . SER A 1 83 ? 13.299 -0.802 -13.370 1.00 88.38 83 SER A O 1
ATOM 661 N N . ALA A 1 84 ? 14.784 -1.656 -14.823 1.00 90.94 84 ALA A N 1
ATOM 662 C CA . ALA A 1 84 ? 13.831 -1.760 -15.916 1.00 90.94 84 ALA A CA 1
ATOM 663 C C . ALA A 1 84 ? 12.661 -2.698 -15.562 1.00 90.94 84 ALA A C 1
ATOM 665 O O . ALA A 1 84 ? 12.863 -3.748 -14.947 1.00 90.94 84 ALA A O 1
ATOM 666 N N . ILE A 1 85 ? 11.454 -2.307 -15.971 1.00 93.44 85 ILE A N 1
ATOM 667 C CA . ILE A 1 85 ? 10.217 -3.066 -15.764 1.00 93.44 85 ILE A CA 1
ATOM 668 C C . ILE A 1 85 ? 10.004 -3.965 -16.978 1.00 93.44 85 ILE A C 1
ATOM 670 O O . ILE A 1 85 ? 10.176 -3.524 -18.111 1.00 93.44 85 ILE A O 1
ATOM 674 N N . TYR A 1 86 ? 9.616 -5.213 -16.751 1.00 94.00 86 TYR A N 1
ATOM 675 C CA . TYR A 1 86 ? 9.290 -6.172 -17.802 1.00 94.00 86 TYR A CA 1
ATOM 676 C C . TYR A 1 86 ? 7.823 -6.579 -17.707 1.00 94.00 86 TYR A C 1
ATOM 678 O O . TYR A 1 86 ? 7.154 -6.336 -16.702 1.00 94.00 86 TYR A O 1
ATOM 686 N N . GLU A 1 87 ? 7.336 -7.226 -18.762 1.00 89.81 87 GLU A N 1
ATOM 687 C CA . GLU A 1 87 ? 5.981 -7.760 -18.808 1.00 89.81 87 GLU A CA 1
ATOM 688 C C . GLU A 1 87 ? 5.691 -8.689 -17.615 1.00 89.81 87 GLU A C 1
ATOM 690 O O . GLU A 1 87 ? 6.465 -9.602 -17.303 1.00 89.81 87 GLU A O 1
ATOM 695 N N . GLY A 1 88 ? 4.569 -8.419 -16.946 1.00 85.81 88 GLY A N 1
ATOM 696 C CA . GLY A 1 88 ? 4.157 -9.050 -15.695 1.00 85.81 88 GLY A CA 1
ATOM 697 C C . GLY A 1 88 ? 3.819 -8.020 -14.611 1.00 85.81 88 GLY A C 1
ATOM 698 O O . GLY A 1 88 ? 4.287 -6.882 -14.632 1.00 85.81 88 GLY A O 1
ATOM 699 N N . GLY A 1 89 ? 3.004 -8.424 -13.634 1.00 85.06 89 GLY A N 1
ATOM 700 C CA . GLY A 1 89 ? 2.696 -7.586 -12.467 1.00 85.06 89 GLY A CA 1
ATOM 701 C C . GLY A 1 89 ? 3.914 -7.348 -11.566 1.00 85.06 89 GLY A C 1
ATOM 702 O O . GLY A 1 89 ? 4.980 -7.952 -11.758 1.00 85.06 89 GLY A O 1
ATOM 703 N N . ARG A 1 90 ? 3.756 -6.510 -10.538 1.00 84.69 90 ARG A N 1
ATOM 704 C CA . ARG A 1 90 ? 4.813 -6.142 -9.575 1.00 84.69 90 ARG A CA 1
ATOM 705 C C . ARG A 1 90 ? 5.527 -7.341 -8.945 1.00 84.69 90 ARG A C 1
ATOM 707 O O . ARG A 1 90 ? 6.750 -7.342 -8.844 1.00 84.69 90 ARG A O 1
ATOM 714 N N . LEU A 1 91 ? 4.781 -8.378 -8.564 1.00 86.88 91 LEU A N 1
ATOM 715 C CA . LEU A 1 91 ? 5.328 -9.591 -7.934 1.00 86.88 91 LEU A CA 1
ATOM 716 C C . LEU A 1 91 ? 5.808 -10.650 -8.938 1.00 86.88 91 LEU A C 1
ATOM 718 O O . LEU A 1 91 ? 6.463 -11.613 -8.551 1.00 86.88 91 LEU A O 1
ATOM 722 N N . ASN A 1 92 ? 5.504 -10.472 -10.224 1.00 90.00 92 ASN A N 1
ATOM 723 C CA . ASN A 1 92 ? 5.754 -11.462 -11.274 1.00 90.00 92 ASN A CA 1
ATOM 724 C C . ASN A 1 92 ? 6.878 -11.037 -12.228 1.00 90.00 92 ASN A C 1
ATOM 726 O O . ASN A 1 92 ? 6.952 -11.512 -13.363 1.00 90.00 92 ASN A O 1
ATOM 730 N N . GLN A 1 93 ? 7.763 -10.147 -11.772 1.00 91.44 93 GLN A N 1
ATOM 731 C CA . GLN A 1 93 ? 8.889 -9.688 -12.572 1.00 91.44 93 GLN A CA 1
ATOM 732 C C . GLN A 1 93 ? 9.861 -10.844 -12.878 1.00 91.44 93 GLN A C 1
ATOM 734 O O . GLN A 1 93 ? 10.170 -11.666 -12.008 1.00 91.44 93 GLN A O 1
ATOM 739 N N . PRO A 1 94 ? 10.354 -10.949 -14.124 1.00 92.12 94 PRO A N 1
ATOM 740 C CA . PRO A 1 94 ? 11.252 -12.020 -14.516 1.00 92.12 94 PRO A CA 1
ATOM 741 C C . PRO A 1 94 ? 12.590 -11.907 -13.782 1.00 92.12 94 PRO A C 1
ATOM 743 O O . PRO A 1 94 ? 13.156 -10.830 -13.615 1.00 92.12 94 PRO A O 1
ATOM 746 N N . SER A 1 95 ? 13.147 -13.053 -13.391 1.00 91.94 95 SER A N 1
ATOM 747 C CA . SER A 1 95 ? 14.478 -13.085 -12.789 1.00 91.94 95 SER A CA 1
ATOM 748 C C . SER A 1 95 ? 15.553 -12.643 -13.786 1.00 91.94 95 SER A C 1
ATOM 750 O O . SER A 1 95 ? 15.434 -12.851 -14.998 1.00 91.94 95 SER A O 1
ATOM 752 N N . ARG A 1 96 ? 16.669 -12.119 -13.267 1.00 90.94 96 ARG A N 1
ATOM 753 C CA . ARG A 1 96 ? 17.826 -11.690 -14.074 1.00 90.94 96 ARG A CA 1
ATOM 754 C C . ARG A 1 96 ? 18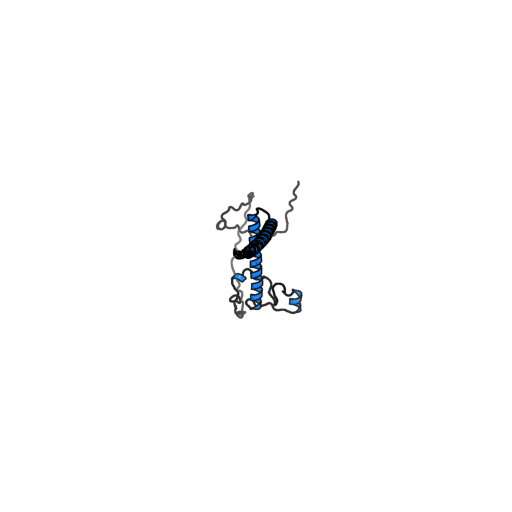.304 -12.767 -15.056 1.00 90.94 96 ARG A C 1
ATOM 756 O O . ARG A 1 96 ? 18.627 -12.467 -16.201 1.00 90.94 96 ARG A O 1
ATOM 763 N N . MET A 1 97 ? 18.297 -14.030 -14.626 1.00 92.44 97 MET A N 1
ATOM 764 C CA . MET A 1 97 ? 18.675 -15.172 -15.462 1.00 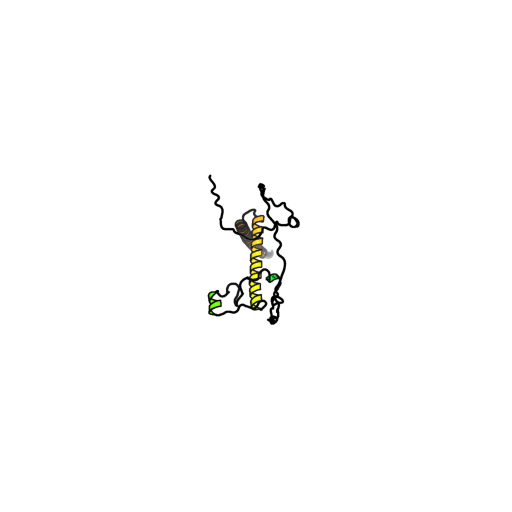92.44 97 MET A CA 1
ATOM 765 C C . MET A 1 97 ? 17.696 -15.388 -16.625 1.00 92.44 97 MET A C 1
ATOM 767 O O . MET A 1 97 ? 18.120 -15.698 -17.736 1.00 92.44 97 MET A O 1
ATOM 771 N N . LYS A 1 98 ? 16.388 -15.222 -16.386 1.00 92.31 98 LYS A N 1
ATOM 772 C CA . LYS A 1 98 ? 15.348 -15.365 -17.416 1.00 92.31 98 LYS A CA 1
ATOM 773 C C . LYS A 1 98 ? 15.439 -14.242 -18.448 1.00 92.31 98 LYS A C 1
ATOM 775 O O . LYS A 1 98 ? 15.335 -14.532 -19.635 1.00 92.31 98 LYS A O 1
ATOM 780 N N . ILE A 1 99 ? 15.681 -13.010 -17.997 1.00 93.06 99 ILE A N 1
ATOM 781 C CA . ILE A 1 99 ? 15.894 -11.845 -18.868 1.00 93.06 99 ILE A CA 1
ATOM 782 C C . ILE A 1 99 ? 17.071 -12.100 -19.808 1.00 93.06 99 ILE A C 1
ATOM 784 O O . ILE A 1 99 ? 16.909 -11.990 -21.018 1.00 93.06 99 ILE A O 1
ATOM 788 N N . TRP A 1 100 ? 18.221 -12.509 -19.263 1.00 92.19 100 TRP A N 1
ATOM 789 C CA . TRP A 1 100 ? 19.425 -12.749 -20.059 1.00 92.19 100 TRP A CA 1
ATOM 790 C C . TRP A 1 100 ? 19.269 -13.929 -21.026 1.00 92.19 100 TRP A C 1
ATOM 792 O O . TRP A 1 100 ? 19.541 -13.789 -22.211 1.00 92.19 100 TRP A O 1
ATOM 802 N N . LYS A 1 101 ? 18.761 -15.081 -20.563 1.00 95.06 101 LYS A N 1
ATOM 803 C CA . LYS A 1 101 ? 18.589 -16.268 -21.422 1.00 95.06 101 LYS A CA 1
ATOM 804 C C . LYS A 1 101 ? 17.606 -16.049 -22.570 1.00 95.06 101 LYS A C 1
ATOM 806 O O . LYS A 1 101 ? 17.752 -16.673 -23.615 1.00 95.06 101 LYS A O 1
ATOM 811 N N . LYS A 1 102 ? 16.571 -15.234 -22.349 1.00 93.38 102 LYS A N 1
ATOM 812 C CA . LYS A 1 102 ? 15.508 -14.989 -23.332 1.00 93.38 102 LYS A CA 1
ATOM 813 C C . LYS A 1 102 ? 15.643 -13.648 -24.055 1.00 93.38 102 LYS A C 1
ATOM 815 O O . LYS A 1 102 ? 14.780 -13.349 -24.870 1.00 93.38 102 LYS A O 1
ATOM 820 N N . ASN A 1 103 ? 16.677 -12.856 -23.759 1.00 91.75 103 ASN A N 1
ATOM 821 C CA . ASN A 1 103 ? 16.858 -11.495 -24.274 1.00 91.75 103 ASN A CA 1
ATOM 822 C C . ASN A 1 103 ? 15.572 -10.650 -24.180 1.00 91.75 103 ASN A C 1
ATOM 824 O O . ASN A 1 103 ? 15.161 -10.017 -25.153 1.00 91.75 103 ASN A O 1
ATOM 828 N N . LEU A 1 104 ? 14.909 -10.692 -23.016 1.00 93.19 104 LEU A N 1
ATOM 829 C CA . LEU A 1 104 ? 13.652 -9.967 -22.810 1.00 93.19 104 LEU A CA 1
ATOM 830 C C . LEU A 1 104 ? 13.882 -8.462 -22.942 1.00 93.19 104 LEU A C 1
ATOM 832 O O . LEU A 1 104 ? 14.858 -7.934 -22.410 1.00 93.19 104 LEU A O 1
ATOM 836 N N . GLN A 1 105 ? 12.954 -7.787 -23.614 1.00 92.81 105 GLN A N 1
ATOM 837 C CA . GLN A 1 105 ? 12.940 -6.333 -23.699 1.00 92.81 105 GLN A CA 1
ATOM 838 C C . GLN A 1 105 ? 12.123 -5.757 -22.539 1.00 92.81 105 GLN A C 1
ATOM 840 O O . GLN A 1 105 ? 11.075 -6.317 -22.199 1.00 92.81 105 GLN A O 1
ATOM 845 N N . PRO A 1 106 ? 12.590 -4.670 -21.912 1.00 94.25 106 PRO A N 1
ATOM 846 C CA . PRO A 1 106 ? 11.800 -3.974 -20.916 1.00 94.25 106 PRO A CA 1
ATOM 847 C C . PRO A 1 106 ? 10.612 -3.261 -21.567 1.00 94.25 106 PRO A C 1
ATOM 849 O O . PRO A 1 106 ? 10.629 -2.932 -22.755 1.00 94.25 106 PRO A O 1
ATOM 852 N N . LEU A 1 107 ? 9.585 -2.999 -20.767 1.00 93.19 107 LEU A N 1
ATOM 853 C CA . LEU A 1 107 ? 8.444 -2.195 -21.172 1.00 93.19 107 LEU A CA 1
ATOM 854 C C . LEU A 1 107 ? 8.898 -0.761 -21.447 1.00 93.19 107 LEU A C 1
ATOM 856 O O . LEU A 1 107 ? 9.667 -0.175 -20.680 1.00 93.19 107 LEU A O 1
ATOM 860 N N . ALA A 1 108 ? 8.394 -0.190 -22.538 1.00 91.38 108 ALA A N 1
ATOM 861 C CA . ALA A 1 108 ? 8.640 1.204 -22.866 1.00 91.38 108 ALA A CA 1
ATOM 862 C C . ALA A 1 108 ? 7.990 2.110 -21.811 1.00 91.38 108 ALA A C 1
ATOM 864 O O . ALA A 1 108 ? 6.827 1.918 -21.447 1.00 91.38 108 ALA A O 1
ATOM 865 N N . VAL A 1 109 ? 8.739 3.103 -21.329 1.00 90.69 109 VAL A N 1
ATOM 866 C CA . VAL A 1 109 ? 8.230 4.115 -20.392 1.00 90.69 109 VAL A CA 1
ATOM 867 C C . VAL A 1 109 ? 7.022 4.816 -21.018 1.00 90.69 109 VAL A C 1
ATOM 869 O O . VAL A 1 109 ? 7.081 5.218 -22.178 1.00 90.69 109 VAL A O 1
ATOM 872 N N . GLY A 1 110 ? 5.923 4.916 -20.268 1.00 88.31 110 GLY A N 1
ATOM 873 C CA . GLY A 1 110 ? 4.667 5.501 -20.747 1.00 88.31 110 GLY A CA 1
ATOM 874 C C . GLY A 1 110 ? 3.790 4.575 -21.602 1.00 88.31 110 GLY A C 1
ATOM 875 O O . GLY A 1 110 ? 2.708 4.989 -22.000 1.00 88.31 110 GLY A O 1
ATOM 876 N N . SER A 1 111 ? 4.205 3.331 -21.874 1.00 91.06 111 SER A N 1
ATOM 877 C CA . SER A 1 111 ? 3.302 2.324 -22.459 1.00 91.06 111 SER A CA 1
ATOM 878 C C . SER A 1 111 ? 2.225 1.886 -21.460 1.00 91.06 111 SER A C 1
ATOM 880 O O . SER A 1 111 ? 2.458 1.923 -20.252 1.00 91.06 111 SER A O 1
ATOM 882 N N . ASP A 1 112 ? 1.081 1.392 -21.941 1.00 91.19 112 ASP A N 1
ATOM 883 C CA . ASP A 1 112 ? -0.027 0.943 -21.078 1.00 91.19 112 ASP A CA 1
ATOM 884 C C . ASP A 1 112 ? 0.409 -0.110 -20.049 1.00 91.19 112 ASP A C 1
ATOM 886 O O . ASP A 1 112 ? 0.057 -0.026 -18.873 1.00 91.19 112 ASP A O 1
ATOM 890 N N . GLY A 1 113 ? 1.237 -1.075 -20.463 1.00 91.50 113 GLY A N 1
ATOM 891 C CA . GLY A 1 113 ? 1.782 -2.088 -19.557 1.00 91.50 113 GLY A CA 1
ATOM 892 C C . GLY A 1 113 ? 2.708 -1.494 -18.490 1.00 91.50 113 GLY A C 1
ATOM 893 O O . GLY A 1 113 ? 2.685 -1.923 -17.337 1.00 91.50 113 GLY A O 1
ATOM 894 N N . TRP A 1 114 ? 3.498 -0.480 -18.851 1.00 93.94 114 TRP A N 1
ATOM 895 C CA . TRP A 1 114 ? 4.355 0.236 -17.905 1.00 93.94 114 TRP A CA 1
ATOM 896 C C . TRP A 1 114 ? 3.527 1.069 -16.921 1.00 93.94 114 TRP A C 1
ATOM 898 O O . TRP A 1 114 ? 3.782 1.029 -15.719 1.00 93.94 114 TRP A O 1
ATOM 908 N N . LEU A 1 115 ? 2.501 1.772 -17.408 1.00 92.94 115 LEU A N 1
ATOM 909 C CA . LEU A 1 115 ? 1.590 2.569 -16.584 1.00 92.94 115 LEU A CA 1
ATOM 910 C C . LEU A 1 115 ? 0.800 1.696 -15.605 1.00 92.94 115 LEU A C 1
ATOM 912 O O . LEU A 1 115 ? 0.686 2.054 -14.434 1.00 92.94 115 LEU A O 1
ATOM 916 N N . ALA A 1 116 ? 0.316 0.532 -16.046 1.00 93.38 116 ALA A N 1
ATOM 917 C CA . ALA A 1 116 ? -0.348 -0.433 -15.173 1.00 93.38 116 ALA A CA 1
ATOM 918 C C . ALA A 1 116 ? 0.576 -0.894 -14.034 1.00 93.38 116 ALA A C 1
ATOM 920 O O . ALA A 1 116 ? 0.179 -0.889 -12.870 1.00 93.38 116 ALA A O 1
ATOM 921 N N . HIS A 1 117 ? 1.836 -1.207 -14.348 1.00 93.94 117 HIS A N 1
ATOM 922 C CA . HIS A 1 117 ? 2.826 -1.584 -13.341 1.00 93.94 117 HIS A CA 1
ATOM 923 C C . HIS A 1 117 ? 3.137 -0.436 -12.367 1.00 93.94 117 HIS A C 1
ATOM 925 O O . HIS A 1 117 ? 3.219 -0.642 -11.155 1.00 93.94 117 HIS A O 1
ATOM 931 N N . MET A 1 118 ? 3.288 0.788 -12.876 1.00 93.75 118 MET A N 1
ATOM 932 C CA . MET A 1 118 ? 3.523 1.969 -12.042 1.00 93.75 118 MET A CA 1
ATOM 933 C C . MET A 1 118 ? 2.349 2.272 -11.117 1.00 93.75 118 MET A C 1
ATOM 935 O O . MET A 1 118 ? 2.566 2.634 -9.959 1.00 93.75 118 MET A O 1
ATOM 939 N N . LYS A 1 119 ? 1.119 2.062 -11.588 1.00 94.06 119 LYS A N 1
ATOM 940 C CA . LYS A 1 119 ? -0.079 2.182 -10.761 1.00 94.06 119 LYS A CA 1
ATOM 941 C C . LYS A 1 119 ? -0.051 1.199 -9.589 1.00 94.06 119 LYS A C 1
ATOM 943 O O . LYS A 1 119 ? -0.272 1.620 -8.461 1.00 94.06 119 LYS A O 1
ATOM 948 N N . GLU A 1 120 ? 0.309 -0.067 -9.815 1.00 94.50 120 GLU A N 1
ATOM 949 C CA . GLU A 1 120 ? 0.445 -1.053 -8.727 1.00 94.50 120 GLU A CA 1
ATOM 950 C C . GLU A 1 120 ? 1.481 -0.627 -7.672 1.00 94.50 120 GLU A C 1
ATOM 952 O O . GLU A 1 120 ? 1.266 -0.806 -6.470 1.00 94.50 120 GLU A O 1
ATOM 957 N N . ILE A 1 121 ? 2.614 -0.063 -8.105 1.00 94.00 121 ILE A N 1
ATOM 958 C CA . ILE A 1 121 ? 3.644 0.464 -7.196 1.00 94.00 121 ILE A CA 1
ATOM 959 C C . ILE A 1 121 ? 3.086 1.629 -6.380 1.00 94.00 121 ILE A C 1
ATOM 961 O O . ILE A 1 121 ? 3.289 1.673 -5.165 1.00 94.00 121 ILE A O 1
ATOM 965 N N . TYR A 1 122 ? 2.390 2.555 -7.037 1.00 94.50 122 TYR A N 1
ATOM 966 C CA . TYR A 1 122 ? 1.822 3.732 -6.394 1.00 94.50 122 TYR A CA 1
ATOM 967 C C . TYR A 1 122 ? 0.738 3.365 -5.378 1.00 94.50 122 TYR A C 1
ATOM 969 O O . TYR A 1 122 ? 0.797 3.817 -4.236 1.00 94.50 122 TYR A O 1
ATOM 977 N N . ASP A 1 123 ? -0.206 2.502 -5.755 1.00 94.12 123 ASP A N 1
ATOM 978 C CA . ASP A 1 123 ? -1.282 2.048 -4.872 1.00 94.12 123 ASP A CA 1
ATOM 979 C C . ASP A 1 123 ? -0.692 1.361 -3.632 1.00 94.12 123 ASP A C 1
ATOM 981 O O . ASP A 1 123 ? -1.057 1.675 -2.496 1.00 94.12 123 ASP A O 1
ATOM 985 N N . HIS A 1 124 ? 0.310 0.497 -3.825 1.00 93.94 124 HIS A N 1
ATOM 986 C CA . HIS A 1 124 ? 1.018 -0.127 -2.713 1.00 93.94 124 HIS A CA 1
ATOM 987 C C . HIS A 1 124 ? 1.736 0.899 -1.827 1.00 93.94 124 HIS A C 1
ATOM 989 O O . HIS A 1 124 ? 1.630 0.833 -0.602 1.00 93.94 124 HIS A O 1
ATOM 995 N N . HIS A 1 125 ? 2.429 1.874 -2.417 1.00 94.38 125 HIS A N 1
ATOM 996 C CA . HIS A 1 125 ? 3.078 2.944 -1.664 1.00 94.38 125 HIS A CA 1
ATOM 997 C C . HIS A 1 125 ? 2.066 3.755 -0.841 1.00 94.38 125 HIS A C 1
ATOM 999 O O . HIS A 1 125 ? 2.320 4.047 0.329 1.00 94.38 125 HIS A O 1
ATOM 1005 N N . GLY A 1 126 ? 0.904 4.076 -1.415 1.00 94.69 126 GLY A N 1
ATOM 1006 C CA . GLY A 1 126 ? -0.196 4.738 -0.715 1.00 94.69 126 GLY A CA 1
ATOM 1007 C C . GLY A 1 126 ? -0.680 3.933 0.492 1.00 94.69 126 GLY A C 1
ATOM 1008 O O . GLY A 1 126 ? -0.770 4.478 1.593 1.00 94.69 126 GLY A O 1
ATOM 1009 N N . THR A 1 127 ? -0.911 2.625 0.318 1.00 95.06 127 THR A N 1
ATOM 1010 C CA . THR A 1 127 ? -1.317 1.741 1.428 1.00 95.06 127 THR A CA 1
ATOM 1011 C C . THR A 1 127 ? -0.263 1.666 2.532 1.00 95.06 127 THR A C 1
ATOM 1013 O O . THR A 1 127 ? -0.606 1.819 3.702 1.00 95.06 127 THR A O 1
ATOM 1016 N N . MET A 1 128 ? 1.016 1.520 2.175 1.00 94.88 128 MET A N 1
ATOM 1017 C CA . MET A 1 128 ? 2.118 1.484 3.140 1.00 94.88 128 MET A CA 1
ATOM 1018 C C . MET A 1 128 ? 2.278 2.810 3.884 1.00 94.88 128 MET A C 1
ATOM 1020 O O . MET A 1 128 ? 2.462 2.813 5.094 1.00 94.88 128 MET A O 1
ATOM 1024 N N . THR A 1 129 ? 2.161 3.940 3.184 1.00 95.56 129 THR A N 1
ATOM 1025 C CA . THR A 1 129 ? 2.261 5.270 3.804 1.00 95.56 129 THR A CA 1
ATOM 1026 C C . THR A 1 129 ? 1.139 5.484 4.813 1.00 95.56 129 THR A C 1
ATOM 1028 O O . THR A 1 129 ? 1.389 5.950 5.922 1.00 95.56 129 THR A O 1
ATOM 1031 N N . LYS A 1 130 ? -0.093 5.109 4.449 1.00 96.00 130 LYS A N 1
ATOM 1032 C CA . LYS A 1 130 ? -1.247 5.192 5.347 1.00 96.00 130 LYS A CA 1
ATOM 1033 C C . LYS A 1 130 ? -1.061 4.295 6.572 1.00 96.00 130 LYS A C 1
ATOM 1035 O O . LYS A 1 130 ? -1.298 4.743 7.687 1.00 96.00 130 LYS A O 1
ATOM 1040 N N . TYR A 1 131 ? -0.601 3.063 6.368 1.00 93.81 131 TYR A N 1
ATOM 1041 C CA . TYR A 1 131 ? -0.303 2.126 7.449 1.00 93.81 131 TYR A CA 1
ATOM 1042 C C . TYR A 1 131 ? 0.731 2.696 8.433 1.00 93.81 131 TYR A C 1
ATOM 1044 O O . TYR A 1 131 ? 0.487 2.742 9.634 1.00 93.81 131 TYR A O 1
ATOM 1052 N N . GLU A 1 132 ? 1.847 3.218 7.924 1.00 94.19 132 GLU A N 1
ATOM 1053 C CA . GLU A 1 132 ? 2.898 3.840 8.735 1.00 94.19 132 GLU A CA 1
ATOM 1054 C C . GLU A 1 132 ? 2.388 5.061 9.519 1.00 94.19 132 GLU A C 1
ATOM 1056 O O . GLU A 1 132 ? 2.684 5.214 10.704 1.00 94.19 132 GLU A O 1
ATOM 1061 N N . GLN A 1 133 ? 1.561 5.902 8.892 1.00 95.81 133 GLN A N 1
ATOM 1062 C CA . GLN A 1 133 ? 0.914 7.031 9.567 1.00 95.81 133 GLN A CA 1
ATOM 1063 C C . GLN A 1 133 ? -0.020 6.573 10.687 1.00 95.81 133 GLN A C 1
ATOM 1065 O O . GLN A 1 133 ? 0.022 7.126 11.784 1.00 95.81 133 GLN A O 1
ATOM 1070 N N . GLU A 1 134 ? -0.852 5.563 10.436 1.00 93.88 134 GLU A N 1
ATOM 1071 C CA . GLU A 1 134 ? -1.739 5.003 11.456 1.00 93.88 134 GLU A CA 1
ATOM 1072 C C . GLU A 1 134 ? -0.960 4.394 12.624 1.00 93.88 134 GLU A C 1
ATOM 1074 O O . GLU A 1 134 ? -1.393 4.526 13.771 1.00 93.88 134 GLU A O 1
ATOM 1079 N N . ARG A 1 135 ? 0.198 3.785 12.350 1.00 93.69 135 ARG A N 1
ATOM 1080 C CA . ARG A 1 135 ? 1.089 3.235 13.374 1.00 93.69 135 ARG A CA 1
ATOM 1081 C C . ARG A 1 135 ? 1.661 4.335 14.274 1.00 93.69 135 ARG A C 1
ATOM 1083 O O . ARG A 1 135 ? 1.641 4.193 15.492 1.00 93.69 135 ARG A O 1
ATOM 1090 N N . ILE A 1 136 ? 2.074 5.464 13.692 1.00 94.62 136 ILE A N 1
ATOM 1091 C CA . ILE A 1 136 ? 2.533 6.653 14.438 1.00 94.62 136 ILE A CA 1
ATOM 1092 C C . ILE A 1 136 ? 1.383 7.288 15.237 1.00 94.62 136 ILE A C 1
ATOM 1094 O O . ILE A 1 136 ? 1.564 7.687 16.384 1.00 94.62 136 ILE A O 1
ATOM 1098 N N . ILE A 1 137 ? 0.178 7.375 14.666 1.00 95.56 137 ILE A N 1
ATOM 1099 C CA . ILE A 1 137 ? -0.995 7.896 15.388 1.00 95.56 137 ILE A CA 1
ATOM 1100 C C . ILE A 1 137 ? -1.301 7.024 16.610 1.00 95.56 137 ILE A C 1
ATOM 1102 O O . ILE A 1 137 ? -1.562 7.559 17.684 1.00 95.56 137 ILE A O 1
ATOM 1106 N N . ALA A 1 138 ? -1.240 5.698 16.466 1.00 93.31 138 ALA A N 1
ATOM 1107 C CA . ALA A 1 138 ? -1.462 4.769 17.568 1.00 93.31 138 ALA A CA 1
ATOM 1108 C C . ALA A 1 138 ? -0.365 4.868 18.644 1.00 93.31 138 ALA A C 1
ATOM 1110 O O . ALA A 1 138 ? -0.679 4.843 19.833 1.00 93.31 138 ALA A O 1
ATOM 1111 N N . GLU A 1 139 ? 0.896 5.036 18.239 1.00 94.94 139 GLU A N 1
ATOM 1112 C CA . GLU A 1 139 ? 2.019 5.320 19.143 1.00 94.94 139 GLU A CA 1
ATOM 1113 C C . GLU A 1 139 ? 1.704 6.523 20.046 1.00 94.94 139 GLU A C 1
ATOM 1115 O O . GLU A 1 139 ? 1.727 6.406 21.272 1.00 94.94 139 GLU A O 1
ATOM 1120 N N . ILE A 1 140 ? 1.314 7.646 19.432 1.00 95.94 140 ILE A N 1
ATOM 1121 C CA . ILE A 1 140 ? 0.987 8.902 20.122 1.00 95.94 140 ILE A CA 1
ATOM 1122 C C . ILE A 1 140 ? -0.267 8.753 20.989 1.00 95.94 140 ILE A C 1
ATOM 1124 O O . ILE A 1 140 ? -0.296 9.228 22.121 1.00 95.94 140 ILE A O 1
ATOM 1128 N N . GLN A 1 141 ? -1.314 8.111 20.468 1.00 95.69 141 GLN A N 1
ATOM 1129 C CA . GLN A 1 141 ? -2.591 7.955 21.166 1.00 95.69 141 GLN A CA 1
ATOM 1130 C C . GLN A 1 141 ? -2.443 7.159 22.466 1.00 95.69 141 GLN A C 1
ATOM 1132 O O . GLN A 1 141 ? -3.117 7.459 23.452 1.00 95.69 141 GLN A O 1
ATOM 1137 N N . TRP A 1 142 ? -1.595 6.132 22.455 1.00 93.56 142 TRP A N 1
ATOM 1138 C CA . TRP A 1 142 ? -1.443 5.214 23.579 1.00 93.56 142 TRP A CA 1
ATOM 1139 C C . TRP A 1 142 ? -0.197 5.472 24.429 1.00 93.56 142 TRP A C 1
ATOM 1141 O O . TRP A 1 142 ? -0.060 4.813 25.459 1.00 93.56 142 TRP A O 1
ATOM 1151 N N . ASP A 1 143 ? 0.666 6.408 24.019 1.00 95.69 143 ASP A N 1
ATOM 1152 C CA . ASP A 1 143 ? 1.964 6.713 24.641 1.00 95.69 143 ASP A CA 1
ATOM 1153 C C . ASP A 1 143 ? 2.819 5.442 24.819 1.00 95.69 143 ASP A C 1
ATOM 1155 O O . ASP A 1 143 ? 3.262 5.081 25.911 1.00 95.69 143 ASP A O 1
ATOM 1159 N N . THR A 1 144 ? 2.960 4.676 23.732 1.00 95.06 144 THR A N 1
ATOM 1160 C CA . THR A 1 144 ? 3.682 3.386 23.712 1.00 95.06 144 THR A CA 1
ATOM 1161 C C . THR A 1 144 ? 4.573 3.266 22.483 1.00 95.06 144 THR A C 1
ATOM 1163 O O . THR A 1 144 ? 4.698 4.219 21.734 1.00 95.06 144 THR A O 1
ATOM 1166 N N . THR A 1 145 ? 5.205 2.110 22.252 1.00 94.62 145 THR A N 1
ATOM 1167 C CA . THR A 1 14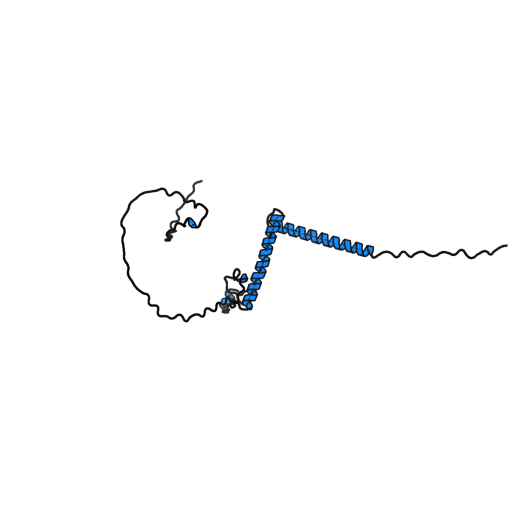5 ? 5.904 1.848 20.984 1.00 94.62 145 THR A CA 1
AT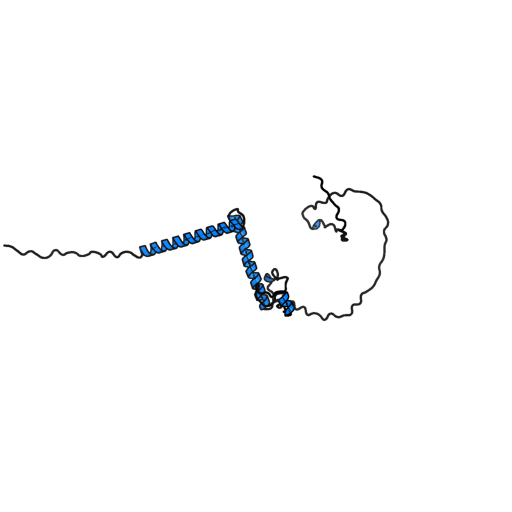OM 1168 C C . THR A 1 145 ? 4.910 1.625 19.834 1.00 94.62 145 THR A C 1
ATOM 1170 O O . THR A 1 145 ? 3.786 1.193 20.096 1.00 94.62 145 THR A O 1
ATOM 1173 N N . PRO A 1 146 ? 5.308 1.829 18.561 1.00 91.25 146 PRO A N 1
ATOM 1174 C CA . PRO A 1 146 ? 4.425 1.644 17.405 1.00 91.25 146 PRO A CA 1
ATOM 1175 C C . PRO A 1 146 ? 3.705 0.285 17.392 1.00 91.25 146 PRO A C 1
ATOM 1177 O O . PRO A 1 146 ? 2.484 0.238 17.277 1.00 91.25 146 PRO A O 1
ATOM 1180 N N . ASP A 1 147 ? 4.444 -0.808 17.613 1.00 91.19 147 ASP A N 1
ATOM 1181 C CA . ASP A 1 147 ? 3.891 -2.172 17.617 1.00 91.19 147 ASP A CA 1
ATOM 1182 C C . ASP A 1 147 ? 2.893 -2.396 18.768 1.00 91.19 147 ASP A C 1
ATOM 1184 O O . ASP A 1 147 ? 1.877 -3.075 18.617 1.00 91.19 147 ASP A O 1
ATOM 1188 N N . GLN A 1 148 ? 3.163 -1.818 19.946 1.00 93.88 148 GLN A N 1
ATOM 1189 C CA . GLN A 1 148 ? 2.246 -1.902 21.085 1.00 93.88 148 GLN A CA 1
ATOM 1190 C C . GLN A 1 148 ? 1.004 -1.033 20.875 1.00 93.88 148 GLN A C 1
ATOM 1192 O O . GLN A 1 148 ? -0.090 -1.434 21.275 1.00 93.88 148 GLN A O 1
ATOM 1197 N N . GLY A 1 149 ? 1.162 0.131 20.246 1.00 93.44 149 GLY A N 1
ATOM 1198 C CA . GLY A 1 149 ? 0.065 1.016 19.875 1.00 93.44 149 GLY A CA 1
ATOM 1199 C C . GLY A 1 149 ? -0.877 0.348 18.877 1.00 93.44 149 GLY A C 1
ATOM 1200 O O . GLY A 1 149 ? -2.092 0.384 19.074 1.00 93.44 149 GLY A O 1
ATOM 1201 N N . GLU A 1 150 ? -0.328 -0.315 17.857 1.00 93.44 150 GLU A N 1
ATOM 1202 C CA . GLU A 1 150 ? -1.090 -1.111 16.886 1.00 93.44 150 GLU A CA 1
ATOM 1203 C C . GLU A 1 150 ? -1.862 -2.240 17.579 1.00 93.44 150 GLU A C 1
ATOM 1205 O O . GLU A 1 150 ? -3.085 -2.301 17.465 1.00 93.44 150 GLU A O 1
ATOM 1210 N N . TYR A 1 151 ? -1.191 -3.040 18.415 1.00 94.31 151 TYR A N 1
ATOM 1211 C CA . TYR A 1 151 ? -1.849 -4.100 19.185 1.00 94.31 151 TYR A CA 1
ATOM 1212 C C . TYR A 1 151 ? -3.007 -3.576 20.051 1.00 94.31 151 TYR A C 1
ATOM 1214 O O . TYR A 1 151 ? -4.076 -4.187 20.117 1.00 94.31 151 TYR A O 1
ATOM 1222 N N . ARG A 1 152 ? -2.821 -2.432 20.722 1.00 94.75 152 ARG A N 1
ATOM 1223 C CA . ARG A 1 152 ? -3.871 -1.809 21.543 1.00 94.75 152 ARG A CA 1
ATOM 1224 C C . ARG A 1 152 ? -5.039 -1.318 20.697 1.00 94.75 152 ARG A C 1
ATOM 1226 O O . ARG A 1 152 ? -6.184 -1.542 21.080 1.00 94.75 152 ARG A O 1
ATOM 1233 N N . LYS A 1 153 ? -4.762 -0.677 19.559 1.00 93.81 153 LYS A N 1
ATOM 1234 C CA . LYS A 1 153 ? -5.786 -0.236 18.605 1.00 93.81 153 LYS A CA 1
ATOM 1235 C C . LYS A 1 153 ? -6.615 -1.425 18.116 1.00 93.81 153 LYS A C 1
ATOM 1237 O O . LYS A 1 153 ? -7.840 -1.355 18.165 1.00 93.81 153 LYS A O 1
ATOM 1242 N N . ASP A 1 154 ? -5.968 -2.515 17.721 1.00 93.50 154 ASP A N 1
ATOM 1243 C CA . ASP A 1 154 ? -6.646 -3.719 17.234 1.00 93.50 154 ASP A CA 1
ATOM 1244 C C . ASP A 1 154 ? -7.493 -4.382 18.321 1.00 93.50 154 ASP A C 1
ATOM 1246 O O . ASP A 1 154 ? -8.644 -4.748 18.076 1.00 93.50 154 ASP A O 1
ATOM 1250 N N . LEU A 1 155 ? -6.972 -4.463 19.549 1.00 95.06 155 LEU A N 1
ATOM 1251 C CA . LEU A 1 155 ? -7.734 -4.961 20.692 1.00 95.06 155 LEU A CA 1
ATOM 1252 C C . LEU A 1 155 ? -8.967 -4.089 20.968 1.00 95.06 155 LEU A C 1
ATOM 1254 O O . LEU A 1 155 ? -10.054 -4.620 21.189 1.00 95.06 155 LEU A O 1
ATOM 1258 N N . CYS A 1 156 ? -8.823 -2.763 20.936 1.00 94.62 156 CYS A N 1
ATOM 1259 C CA . CYS A 1 156 ? -9.944 -1.839 21.104 1.00 94.62 156 CYS A CA 1
ATOM 1260 C C . CYS A 1 156 ? -10.987 -1.991 19.990 1.00 94.62 156 CYS A C 1
ATOM 1262 O O . CYS A 1 156 ? -12.179 -2.023 20.292 1.00 94.62 156 CYS A O 1
ATOM 1264 N N . ASN A 1 157 ? -10.557 -2.132 18.733 1.00 95.12 157 ASN A N 1
ATOM 1265 C CA . ASN A 1 157 ? -11.452 -2.358 17.596 1.00 95.12 157 ASN A CA 1
ATOM 1266 C C . ASN A 1 157 ? -12.244 -3.662 17.754 1.00 95.12 157 ASN A C 1
ATOM 1268 O O . ASN A 1 157 ? -13.456 -3.667 17.556 1.00 95.12 157 ASN A O 1
ATOM 1272 N N . LEU A 1 158 ? -11.580 -4.744 18.172 1.00 97.00 158 LEU A N 1
ATOM 1273 C CA . LEU A 1 158 ? -12.230 -6.031 18.415 1.00 97.00 158 LEU A CA 1
ATOM 1274 C C . LEU A 1 158 ? -13.267 -5.940 19.541 1.00 97.00 158 LEU A C 1
ATOM 1276 O O . LEU A 1 158 ? -14.375 -6.455 19.406 1.00 97.00 158 LEU A O 1
ATOM 1280 N N . VAL A 1 159 ? -12.921 -5.282 20.652 1.00 97.44 159 VAL A N 1
ATOM 1281 C CA . VAL A 1 159 ? -13.858 -5.087 21.766 1.00 97.44 159 VAL A CA 1
ATOM 1282 C C . VAL A 1 159 ? -15.077 -4.291 21.304 1.00 97.44 159 VAL A C 1
ATOM 1284 O O . VAL A 1 159 ? -16.193 -4.716 21.589 1.00 97.44 159 VAL A O 1
ATOM 1287 N N . MET A 1 160 ? -14.871 -3.203 20.553 1.00 97.00 160 MET A N 1
ATOM 1288 C CA . MET A 1 160 ? -15.951 -2.390 19.983 1.00 97.00 160 MET A CA 1
ATOM 1289 C C . MET A 1 160 ? -16.871 -3.216 19.077 1.00 97.00 160 MET A C 1
ATOM 1291 O O . MET A 1 160 ? -18.086 -3.188 19.256 1.00 97.00 160 MET A O 1
ATOM 1295 N N . GLU A 1 161 ? -16.310 -4.004 18.157 1.00 97.31 161 GLU A N 1
ATOM 1296 C CA . GLU A 1 161 ? -17.086 -4.852 17.246 1.00 97.31 161 GLU A CA 1
ATOM 1297 C C . GLU A 1 161 ? -17.934 -5.879 18.011 1.00 97.31 161 GLU A C 1
ATOM 1299 O O . GLU A 1 161 ? -19.127 -6.045 17.742 1.00 97.31 161 GLU A O 1
ATOM 1304 N N . VAL A 1 162 ? -17.355 -6.539 19.017 1.00 97.19 162 VAL A N 1
ATOM 1305 C CA . VAL A 1 162 ? -18.086 -7.494 19.863 1.00 97.19 162 VAL A CA 1
ATOM 1306 C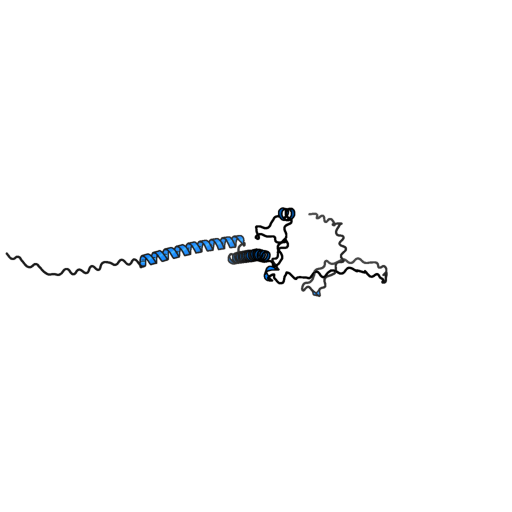 C . VAL A 1 162 ? -19.195 -6.794 20.654 1.00 97.19 162 VAL A C 1
ATOM 1308 O O . VAL A 1 162 ? -20.306 -7.317 20.751 1.00 97.19 162 VAL A O 1
ATOM 1311 N N . THR A 1 163 ? -18.944 -5.602 21.197 1.00 97.62 163 THR A N 1
ATOM 1312 C CA . THR A 1 163 ? -19.976 -4.859 21.934 1.00 97.62 163 THR A CA 1
ATOM 1313 C C . THR A 1 163 ? -21.089 -4.344 21.027 1.00 97.62 163 THR A C 1
ATOM 1315 O O . THR A 1 163 ? -22.258 -4.460 21.389 1.00 97.62 163 THR A O 1
ATOM 1318 N N . ASP A 1 164 ? -20.760 -3.847 19.834 1.00 97.44 164 ASP A N 1
ATOM 1319 C CA . ASP A 1 164 ? -21.737 -3.348 18.865 1.00 97.44 164 ASP A CA 1
ATOM 1320 C C . ASP A 1 164 ? -22.604 -4.489 18.330 1.00 97.44 164 ASP A C 1
ATOM 1322 O O . ASP A 1 164 ? -23.824 -4.361 18.210 1.00 97.44 164 ASP A O 1
ATOM 1326 N N . THR A 1 165 ? -21.998 -5.640 18.031 1.00 96.94 165 THR A N 1
ATOM 1327 C CA . THR A 1 165 ? -22.738 -6.832 17.594 1.00 96.94 165 THR A CA 1
ATOM 1328 C C . THR A 1 165 ? -23.666 -7.352 18.689 1.00 96.94 165 THR A C 1
ATOM 1330 O O . THR A 1 165 ? -24.830 -7.640 18.394 1.00 96.94 165 THR A O 1
ATOM 1333 N N . GLN A 1 166 ? -23.210 -7.395 19.946 1.00 97.31 166 GLN A N 1
ATOM 1334 C CA . GLN A 1 166 ? -24.050 -7.759 21.090 1.00 97.31 166 GLN A CA 1
ATOM 1335 C C . GLN A 1 166 ? -25.215 -6.778 21.269 1.00 97.31 166 GLN A C 1
ATOM 1337 O O . GLN A 1 166 ? -26.366 -7.199 21.378 1.00 97.31 166 GLN A O 1
ATOM 1342 N N . TYR A 1 167 ? -24.939 -5.474 21.238 1.00 97.06 167 TYR A N 1
ATOM 1343 C CA . TYR A 1 167 ? -25.961 -4.437 21.362 1.00 97.06 167 TYR A CA 1
ATOM 1344 C C . TYR A 1 167 ? -27.014 -4.535 20.250 1.00 97.06 167 TYR A C 1
ATOM 1346 O O . TYR A 1 167 ? -28.219 -4.497 20.514 1.00 97.06 167 TYR A O 1
ATOM 1354 N N . ASN A 1 168 ? -26.579 -4.722 19.002 1.00 96.94 168 ASN A N 1
ATOM 1355 C CA . ASN A 1 168 ? -27.472 -4.896 17.857 1.00 96.94 168 ASN A CA 1
ATOM 1356 C C . ASN A 1 168 ? -28.344 -6.152 17.993 1.00 96.94 168 ASN A C 1
ATOM 1358 O O . ASN A 1 168 ? -29.522 -6.132 17.629 1.00 96.94 168 ASN A O 1
ATOM 1362 N N . TYR A 1 169 ? -27.783 -7.243 18.517 1.00 96.56 169 TYR A N 1
ATOM 1363 C CA . TYR A 1 169 ? -28.524 -8.474 18.779 1.00 96.56 169 TYR A CA 1
ATOM 1364 C C . TYR A 1 169 ? -29.598 -8.275 19.857 1.00 96.56 169 TYR A C 1
ATOM 1366 O O . TYR A 1 169 ? -30.764 -8.606 19.631 1.00 96.56 169 TYR A O 1
ATOM 1374 N N . GLU A 1 170 ? -29.237 -7.686 20.998 1.00 96.00 170 GLU A N 1
ATOM 1375 C CA . GLU A 1 170 ? -30.178 -7.412 22.091 1.00 96.00 170 GLU A CA 1
ATOM 1376 C C . GLU A 1 170 ? -31.288 -6.447 21.666 1.00 96.00 170 GLU A C 1
ATOM 1378 O O . GLU A 1 170 ? -32.460 -6.665 21.977 1.00 96.00 170 GLU A O 1
ATOM 1383 N N . THR A 1 171 ? -30.945 -5.425 20.882 1.00 95.69 171 THR A N 1
ATOM 1384 C CA . THR A 1 171 ? -31.918 -4.469 20.340 1.00 95.69 171 THR A CA 1
ATOM 1385 C C . THR A 1 171 ? -32.941 -5.168 19.442 1.00 95.69 171 THR A C 1
ATOM 1387 O O . THR A 1 171 ? -34.143 -4.964 19.608 1.00 95.69 171 THR A O 1
ATOM 1390 N N . LYS A 1 172 ? -32.494 -6.064 18.549 1.00 95.62 172 LYS A N 1
ATOM 1391 C CA . LYS A 1 172 ? -33.400 -6.873 17.715 1.00 95.62 172 LYS A CA 1
ATOM 1392 C C . LYS A 1 172 ? -34.277 -7.816 18.536 1.00 95.62 172 LYS A C 1
ATOM 1394 O O . LYS A 1 172 ? -35.443 -8.005 18.198 1.00 95.62 172 LYS A O 1
ATOM 1399 N N . LEU A 1 173 ? -33.748 -8.410 19.608 1.00 93.69 173 LEU A N 1
ATOM 1400 C CA . LEU A 1 173 ? -34.560 -9.238 20.506 1.00 93.69 173 LEU A CA 1
ATOM 1401 C C . LEU A 1 173 ? -35.687 -8.427 21.149 1.00 93.69 173 LEU A C 1
ATOM 1403 O O . LEU A 1 173 ? -36.821 -8.901 21.198 1.00 93.69 173 LEU A O 1
ATOM 1407 N N . LEU A 1 174 ? -35.396 -7.211 21.616 1.00 93.81 174 LEU A N 1
ATOM 1408 C CA . LEU A 1 174 ? -36.406 -6.321 22.189 1.00 93.81 174 LEU A CA 1
ATOM 1409 C C . LEU A 1 174 ? -37.456 -5.902 21.157 1.00 93.81 174 LEU A C 1
ATOM 1411 O O . LEU A 1 174 ? -38.641 -5.890 21.482 1.00 93.81 174 LEU A O 1
ATOM 1415 N N . GLU A 1 175 ? -37.046 -5.614 19.923 1.00 93.31 175 GLU A N 1
ATOM 1416 C CA . GLU A 1 175 ? -37.960 -5.291 18.823 1.00 93.31 175 GLU A CA 1
ATOM 1417 C C . GLU A 1 175 ? -38.946 -6.442 18.563 1.00 93.31 175 GLU A C 1
ATOM 1419 O O . GLU A 1 175 ? -40.159 -6.231 18.626 1.00 93.31 175 GLU A O 1
ATOM 1424 N N . ILE A 1 176 ? -38.445 -7.675 18.417 1.00 91.62 176 ILE A N 1
ATOM 1425 C CA . ILE A 1 176 ? -39.279 -8.877 18.231 1.00 91.62 176 ILE A CA 1
ATOM 1426 C C . ILE A 1 176 ? -40.227 -9.076 19.421 1.00 91.62 176 ILE A C 1
ATOM 1428 O O . ILE A 1 176 ? -41.415 -9.333 19.233 1.00 91.62 176 ILE A O 1
ATOM 1432 N N . LEU A 1 177 ? -39.731 -8.943 20.655 1.00 89.62 177 LEU A N 1
ATOM 1433 C CA . LEU A 1 177 ? -40.559 -9.085 21.857 1.00 89.62 177 LEU A CA 1
ATOM 1434 C C . LEU A 1 177 ? -41.630 -7.988 21.962 1.00 89.62 177 LEU A C 1
ATOM 1436 O O . LEU A 1 177 ? -42.704 -8.246 22.502 1.00 89.62 177 LEU A O 1
ATOM 1440 N N . SER A 1 178 ? -41.359 -6.789 21.441 1.00 81.56 178 SER A N 1
ATOM 1441 C CA . SER A 1 178 ? -42.315 -5.677 21.415 1.00 81.56 178 SER A CA 1
ATOM 1442 C C . SER A 1 178 ? -43.391 -5.830 20.334 1.00 81.56 178 SER A C 1
ATOM 1444 O O . SER A 1 178 ? -44.529 -5.415 20.544 1.00 81.56 178 SER A O 1
ATOM 1446 N N . GLU A 1 179 ? -43.063 -6.465 19.205 1.00 73.38 179 GLU A N 1
ATOM 1447 C CA . GLU A 1 179 ? -44.006 -6.741 18.115 1.00 73.38 179 GLU A CA 1
ATOM 1448 C C . GLU A 1 179 ? -44.974 -7.883 18.479 1.00 73.38 179 GLU A C 1
ATOM 1450 O O . GLU A 1 179 ? -46.143 -7.889 18.079 1.00 73.38 179 GLU A O 1
ATOM 1455 N N . VAL A 1 180 ? -44.531 -8.808 19.336 1.00 63.91 180 VAL A N 1
ATOM 1456 C CA . VAL A 1 180 ? -45.372 -9.847 19.944 1.00 63.91 180 VAL A CA 1
ATOM 1457 C C . VAL A 1 180 ? -46.166 -9.261 21.120 1.00 63.91 180 VAL A C 1
ATOM 1459 O O . VAL A 1 180 ? -45.986 -9.625 22.279 1.00 63.91 180 VAL A O 1
ATOM 1462 N N . ILE A 1 181 ? -47.112 -8.363 20.840 1.00 64.19 181 ILE A N 1
ATOM 1463 C CA . ILE A 1 181 ? -48.185 -8.064 21.798 1.00 64.19 181 ILE A CA 1
ATOM 1464 C C . ILE A 1 181 ? -49.172 -9.239 21.744 1.00 64.19 181 ILE A C 1
ATOM 1466 O O . ILE A 1 181 ? -49.827 -9.428 20.711 1.00 64.19 181 ILE A O 1
ATOM 1470 N N . PRO A 1 182 ? -49.348 -10.040 22.814 1.00 62.41 182 PRO A N 1
ATOM 1471 C CA . PRO A 1 182 ? -50.398 -11.042 22.820 1.00 62.41 182 PRO A CA 1
ATOM 1472 C C . PRO A 1 182 ? -51.743 -10.314 22.746 1.00 62.41 182 PRO A C 1
ATOM 1474 O O . PRO A 1 182 ? -52.129 -9.594 23.669 1.00 62.41 182 PRO A O 1
ATOM 1477 N N . LYS A 1 183 ? -52.481 -10.508 21.645 1.00 57.47 183 LYS A N 1
ATOM 1478 C CA . LYS A 1 183 ? -53.921 -10.229 21.596 1.00 57.47 183 LYS A CA 1
ATOM 1479 C C . LYS A 1 183 ? -54.578 -11.109 22.658 1.00 57.47 183 LYS A C 1
ATOM 1481 O O . LYS A 1 183 ? -54.928 -12.257 22.394 1.00 57.47 183 LYS A O 1
ATOM 1486 N N . LEU A 1 184 ? -54.709 -10.584 23.874 1.00 57.75 184 LEU A N 1
ATOM 1487 C CA . LEU A 1 184 ? -55.542 -11.193 24.898 1.00 57.75 184 LEU A CA 1
ATOM 1488 C C . LEU A 1 184 ? -56.953 -11.300 24.311 1.00 57.75 184 LEU A C 1
ATOM 1490 O O . LEU A 1 184 ? -57.490 -10.282 23.860 1.00 57.75 184 LEU A O 1
ATOM 1494 N N . PRO A 1 185 ? -57.566 -12.496 24.270 1.00 53.84 185 PRO A N 1
ATOM 1495 C CA . PRO A 1 185 ? -58.949 -12.593 23.855 1.00 53.84 185 PRO A CA 1
ATOM 1496 C C . PRO A 1 185 ? -59.772 -11.780 24.851 1.00 53.84 185 PRO A C 1
ATOM 1498 O O . PRO A 1 185 ? -59.786 -12.060 26.050 1.00 53.84 185 PRO A O 1
ATOM 1501 N N . THR A 1 186 ? -60.433 -10.735 24.356 1.00 49.16 186 THR A N 1
ATOM 1502 C CA . THR A 1 186 ? -61.431 -9.994 25.116 1.00 49.16 186 THR A CA 1
ATOM 1503 C C . THR A 1 186 ? -62.519 -10.985 25.512 1.00 49.16 186 THR A C 1
ATOM 1505 O O . THR A 1 186 ? -63.364 -11.349 24.695 1.00 49.16 186 THR A O 1
ATOM 1508 N N . VAL A 1 187 ? -62.497 -11.454 26.761 1.00 54.25 187 VAL A N 1
ATOM 1509 C CA . VAL A 1 187 ? -63.618 -12.186 27.354 1.00 54.25 187 VAL A CA 1
ATOM 1510 C C . VAL A 1 187 ? -64.747 -11.175 27.550 1.00 54.25 187 VAL A C 1
ATOM 1512 O O . VAL A 1 187 ? -64.924 -10.595 28.614 1.00 54.25 187 VAL A O 1
ATOM 1515 N N . SER A 1 188 ? -65.485 -10.918 26.474 1.00 57.28 188 SER A N 1
ATOM 1516 C CA . SER A 1 188 ? -66.772 -10.232 26.488 1.00 57.28 188 SER A CA 1
ATOM 1517 C C . SER A 1 188 ? -67.835 -11.269 26.160 1.00 57.28 188 SER A C 1
ATOM 1519 O O . SER A 1 188 ? -68.193 -11.502 25.008 1.00 57.28 188 SER A O 1
ATOM 1521 N N . GLY A 1 189 ? -68.293 -11.953 27.202 1.00 42.22 189 GLY A N 1
ATOM 1522 C CA . GLY A 1 189 ? -69.455 -12.824 27.152 1.00 42.22 189 GLY A CA 1
ATOM 1523 C C . GLY A 1 189 ? -70.356 -12.485 28.325 1.00 42.22 189 GLY A C 1
ATOM 1524 O O . GLY A 1 189 ? -70.212 -13.057 29.401 1.00 42.22 189 GLY A O 1
ATOM 1525 N N . SER A 1 190 ? -71.267 -11.530 28.134 1.00 52.06 190 SER A N 1
ATOM 1526 C CA . SER A 1 190 ? -72.348 -11.286 29.085 1.00 52.06 190 SER A CA 1
ATOM 1527 C C . SER A 1 190 ? -73.268 -12.510 29.111 1.00 52.06 190 SER A C 1
ATOM 1529 O O . SER A 1 190 ? -73.965 -12.821 28.143 1.00 52.06 190 SER A O 1
ATOM 1531 N N . LEU A 1 191 ? -73.262 -13.247 30.222 1.00 42.81 191 LEU A N 1
ATOM 1532 C CA . LEU A 1 191 ? -74.177 -14.368 30.403 1.00 42.81 191 LEU A CA 1
ATOM 1533 C C . LEU A 1 191 ? -75.525 -13.808 30.871 1.00 42.81 191 LEU A C 1
ATOM 1535 O O . LEU A 1 191 ? -75.700 -13.410 32.022 1.00 42.81 191 LEU A O 1
ATOM 1539 N N . LYS A 1 192 ? -76.455 -13.694 29.918 1.00 42.62 192 LYS A N 1
ATOM 1540 C CA . LYS A 1 192 ? -77.811 -13.172 30.110 1.00 42.62 192 LYS A CA 1
ATOM 1541 C C . LYS A 1 192 ? -78.535 -13.918 31.233 1.00 42.62 192 LYS A C 1
ATOM 1543 O O . LYS A 1 192 ? -78.727 -15.130 31.169 1.00 42.62 192 LYS A O 1
ATOM 1548 N N . GLN A 1 193 ? -79.015 -13.164 32.220 1.00 45.78 193 GLN A N 1
ATOM 1549 C CA . GLN A 1 193 ? -80.067 -13.602 33.129 1.00 45.78 193 GLN A CA 1
ATOM 1550 C C . GLN A 1 193 ? -81.391 -13.705 32.360 1.00 45.78 193 GLN A C 1
ATOM 1552 O O . GLN A 1 193 ? -82.147 -12.742 32.276 1.00 45.78 193 GLN A O 1
ATOM 1557 N N . SER A 1 194 ? -81.701 -14.867 31.798 1.00 53.69 194 SER A N 1
ATOM 1558 C CA . SER A 1 194 ? -83.078 -15.191 31.426 1.00 53.69 194 SER A CA 1
ATOM 1559 C C . SER A 1 194 ? -83.269 -16.702 31.353 1.00 53.69 194 SER A C 1
ATOM 1561 O O . SER A 1 194 ? -82.520 -17.378 30.664 1.00 53.69 194 SER A O 1
ATOM 1563 N N . GLU A 1 195 ? -84.321 -17.170 32.029 1.00 49.25 195 GLU A N 1
ATOM 1564 C CA . GLU A 1 195 ? -84.883 -18.532 32.053 1.00 49.25 195 GLU A CA 1
ATOM 1565 C C . GLU A 1 195 ? -84.388 -19.506 33.136 1.00 49.25 195 GLU A C 1
ATOM 1567 O O . GLU A 1 195 ? -83.538 -20.360 32.915 1.00 49.25 195 GLU A O 1
ATOM 1572 N N . ARG A 1 196 ? -85.090 -19.507 34.281 1.00 45.16 196 ARG A N 1
ATOM 1573 C CA . ARG A 1 196 ? -86.044 -20.591 34.621 1.00 45.16 196 ARG A CA 1
ATOM 1574 C C . ARG A 1 196 ? -86.772 -20.310 35.943 1.00 45.16 196 ARG A C 1
ATOM 1576 O O . ARG A 1 196 ? -86.448 -20.844 36.996 1.00 45.16 196 ARG A O 1
ATOM 1583 N N . LYS A 1 197 ? -87.869 -19.548 35.865 1.00 49.72 197 LYS A N 1
ATOM 1584 C CA . LYS A 1 197 ? -89.042 -19.832 36.707 1.00 49.72 197 LYS A CA 1
ATOM 1585 C C . LYS A 1 197 ? -89.804 -20.971 36.034 1.00 49.72 197 LYS A C 1
ATOM 1587 O O . LYS A 1 197 ? -90.399 -20.739 34.989 1.00 49.72 197 LYS A O 1
ATOM 1592 N N . LYS A 1 198 ? -89.793 -22.170 36.624 1.00 49.91 198 LYS A N 1
ATOM 1593 C CA . LYS A 1 198 ? -90.888 -23.164 36.572 1.00 49.91 198 LYS A CA 1
ATOM 1594 C C . LYS A 1 198 ? -90.527 -24.385 37.426 1.00 49.91 198 LYS A C 1
ATOM 1596 O O . LYS A 1 198 ? -89.837 -25.281 36.957 1.00 49.91 198 LYS A O 1
ATOM 1601 N N . ARG A 1 199 ? -91.054 -24.422 38.653 1.00 38.81 199 ARG A N 1
ATOM 1602 C CA . ARG A 1 199 ? -91.821 -25.551 39.221 1.00 38.81 199 ARG A CA 1
ATOM 1603 C C . ARG A 1 199 ? -92.322 -25.167 40.618 1.00 38.81 199 ARG A C 1
ATOM 1605 O O . ARG A 1 199 ? -91.570 -25.168 41.580 1.00 38.81 199 ARG A O 1
ATOM 1612 N N . LYS A 1 200 ? -93.609 -24.807 40.689 1.00 43.38 200 LYS A N 1
ATOM 1613 C CA . LYS A 1 200 ? -94.444 -25.023 41.876 1.00 43.38 200 LYS A CA 1
ATOM 1614 C C . LYS A 1 200 ? -94.965 -26.457 41.788 1.00 43.38 200 LYS A C 1
ATOM 1616 O O . LYS A 1 200 ? -95.611 -26.780 40.788 1.00 43.38 200 LYS A O 1
ATOM 1621 N N . LYS A 1 201 ? -94.723 -27.257 42.816 1.00 42.69 201 LYS A N 1
ATOM 1622 C CA . LYS A 1 201 ? -95.755 -28.001 43.543 1.00 42.69 201 LYS A CA 1
ATOM 1623 C C . LYS A 1 201 ? -95.164 -28.462 44.862 1.00 42.69 201 LYS A C 1
ATOM 1625 O O . LYS A 1 201 ? -94.029 -28.978 44.813 1.00 42.69 201 LYS A O 1
#

Sequence (201 aa):
NQQFTTPIKHLRYKKKFIKPSNGYYTFLIPFPETKTVSAPAIAETICNISSVTSISNGNPISSVNTNNWENVPEHYIPLIPQSAIYEGGRLNQPSRMKIWKKNLQPLAVGSDGWLAHMKEIYDHHGTMTKYEQERIIAEIQWDTTPDQGEYRKDLCNLVMEVTDTQYNYETKLLEILSEVIPKLPTVSGSLKQSERKKRKK

Organism: NCBI:txid588596

Radius of gyration: 43.46 Å; chains: 1; bounding box: 156×61×81 Å

Foldseek 3Di:
DDDDDDDPPPPPDVDDDDPDDPVVDPDDDDDDDDDDDDDDDDDDDDDDDDDDDDDDPDDDPPPPPPVLCVLPDPVLVVVDDPDFAFQDAPVPGDDPVCCVVVVGDGDRRNDPRNVRNSVNSVVVVVVVVVLVVVLVVLCVVVVHHSVVSVVVVVVVVVVVVVVVVVVVVVVVVVVVVVVPPPPDPPPPDDPDPDDDDDDDD